Protein AF-A0A5E3XJV9-F1 (afdb_monomer)

Secondary structure (DSSP, 8-state):
-HHHHHHHHHHHHHHHHHHHHHHHHHHHHHHTPPBPSSSTT-BHHHHHHHHHHHHHHHHHHHHHHHHHHHHHHHH-S---HHHHHHHHHHHHHHHHHHHHHHHHHHHHHHHH-HHHHHHHHHHHHHHHHHHHHHHHHHHHHHHHHHHHHHHHHHHHHHHHHHHHHHHHHHHHHHHHTT----------------------

pLDDT: mean 71.81, std 15.72, range [33.06, 90.88]

Nearest PDB structures (foldseek):
  1i4d-assembly1_B  TM=3.072E-01  e=2.578E+00  Homo sapiens
  4clv-assembly1_B  TM=3.126E-01  e=4.935E+00  Cupriavidus metallidurans
  8e0o-assembly1_B  TM=3.477E-01  e=9.448E+00  synthetic construct

Sequence (200 aa):
MDNARISYRVLISTLLLSVAWDGISTYHNIHNSPPSPTIVRASEWDLCGQLEIWALGWRMLLHASAALLVRAIVLEDHLPLWTLRRIVLIPVGWFSYGSVLVWQEGSRCQACAPKTWGRAMGNYVVVSAGLLLYTVIVCALYMARCFQRSETSTRSTDRKAGTAITTIAEKSANTAEGFEDTHLHVRTGHEREVFDEDIA

Radius of gyration: 33.41 Å; Cα contacts (8 Å, |Δi|>4): 109; chains: 1; bounding box: 89×37×83 Å

Mean predicted aligned error: 14.52 Å

Solvent-accessible surface area (backbone atoms only — not comparable to full-atom values): 11378 Å² total; per-residue (Å²): 119,66,69,62,54,51,52,49,50,53,50,51,51,53,48,51,51,50,48,52,49,52,52,52,52,50,54,49,51,61,77,66,38,55,69,23,90,72,45,88,96,36,35,19,41,80,73,38,40,69,55,41,50,57,46,53,50,52,56,53,51,50,44,52,31,49,50,52,49,50,46,37,68,74,75,35,99,68,74,57,70,69,59,58,48,50,50,51,47,52,58,51,48,56,50,54,53,48,54,50,51,47,67,75,45,35,70,60,22,48,70,38,16,46,68,55,38,51,52,26,49,55,33,46,53,53,49,54,54,51,50,53,54,48,53,52,52,52,51,50,55,50,51,53,54,51,50,55,49,49,55,52,48,49,54,51,49,53,49,50,51,52,53,51,52,50,51,52,49,52,53,51,52,61,51,61,76,68,61,78,86,79,80,91,78,88,77,90,77,87,82,89,79,90,80,89,80,93,80,132

Foldseek 3Di:
DVVLVVVLVVLVVVLVVVVVVLVVVLVCCVVVFDCWPPDPPHGLCNQCVVLLCLLSCLSNLLSVLVSLLSCCVRVPPDDDVVNLVCSLVVLVVSLVVSVVSCVPRVVVSCNTRVVSSVSSVVSNVVSVVVSVVSVVVSVVVVVVSVVVVVVVVVVVVVVVVVVVVVVVVVVVVVVVVVDDDDDDDDDDDDDDDDDDDDDD

Structure (mmCIF, N/CA/C/O backbone):
data_AF-A0A5E3XJV9-F1
#
_entry.id   AF-A0A5E3XJV9-F1
#
loop_
_atom_site.group_PDB
_atom_site.id
_atom_site.type_symbol
_atom_site.label_atom_id
_atom_site.label_alt_id
_atom_site.label_comp_id
_atom_site.label_asym_id
_atom_site.label_entity_id
_atom_site.label_seq_id
_atom_site.pdbx_PDB_ins_code
_atom_site.Cartn_x
_atom_site.Cartn_y
_atom_site.Cartn_z
_atom_site.occupancy
_atom_site.B_iso_or_equiv
_atom_site.auth_seq_id
_atom_site.auth_comp_id
_atom_site.auth_asym_id
_atom_site.auth_atom_id
_atom_site.pdbx_PDB_model_num
ATOM 1 N N . MET A 1 1 ? -5.675 8.923 31.022 1.00 55.28 1 MET A N 1
ATOM 2 C CA . MET A 1 1 ? -5.844 9.414 29.632 1.00 55.28 1 MET A CA 1
ATOM 3 C C . MET A 1 1 ? -4.513 9.751 28.949 1.00 55.28 1 MET A C 1
ATOM 5 O O . MET A 1 1 ? -4.475 9.747 27.723 1.00 55.28 1 MET A O 1
ATOM 9 N N . ASP A 1 2 ? -3.420 9.974 29.686 1.00 69.88 2 ASP A N 1
ATOM 10 C CA . ASP A 1 2 ? -2.148 10.434 29.098 1.00 69.88 2 ASP A CA 1
ATOM 11 C C . ASP A 1 2 ? -1.395 9.361 28.302 1.00 69.88 2 ASP A C 1
ATOM 13 O O . ASP A 1 2 ? -0.919 9.639 27.202 1.00 69.88 2 ASP A O 1
ATOM 17 N N . ASN A 1 3 ? -1.403 8.108 28.767 1.00 74.50 3 ASN A N 1
ATOM 18 C CA . ASN A 1 3 ? -0.730 7.004 28.070 1.00 74.50 3 ASN A CA 1
ATOM 19 C C . ASN A 1 3 ? -1.295 6.768 26.658 1.00 74.50 3 ASN A C 1
ATOM 21 O O . ASN A 1 3 ? -0.534 6.587 25.716 1.00 74.50 3 ASN A O 1
ATOM 25 N N . ALA A 1 4 ? -2.618 6.860 26.478 1.00 67.81 4 ALA A N 1
ATOM 26 C CA . ALA A 1 4 ? -3.257 6.673 25.172 1.00 67.81 4 ALA A CA 1
ATOM 27 C C . ALA A 1 4 ? -2.892 7.784 24.170 1.00 67.81 4 ALA A C 1
ATOM 29 O O . ALA A 1 4 ? -2.671 7.514 22.989 1.00 67.81 4 ALA A O 1
ATOM 30 N N . ARG A 1 5 ? -2.771 9.034 24.638 1.00 70.00 5 ARG A N 1
ATOM 31 C CA . ARG A 1 5 ? -2.327 10.159 23.799 1.00 70.00 5 ARG A CA 1
ATOM 32 C C . ARG A 1 5 ? -0.857 10.031 23.408 1.00 70.00 5 ARG A C 1
ATOM 34 O O . ARG A 1 5 ? -0.514 10.343 22.270 1.00 70.00 5 ARG A O 1
ATOM 41 N N . ILE A 1 6 ? -0.004 9.568 24.324 1.00 76.88 6 ILE A N 1
ATOM 42 C CA . ILE A 1 6 ? 1.417 9.318 24.049 1.00 76.88 6 ILE A CA 1
ATOM 43 C C . ILE A 1 6 ? 1.560 8.190 23.022 1.00 76.88 6 ILE A C 1
ATOM 45 O O . ILE A 1 6 ? 2.214 8.394 22.002 1.00 76.88 6 ILE A O 1
ATOM 49 N N . SER A 1 7 ? 0.877 7.056 23.215 1.00 73.25 7 SER A N 1
ATOM 50 C CA . SER A 1 7 ? 0.874 5.946 22.251 1.00 73.25 7 SER A CA 1
ATOM 51 C C . SER A 1 7 ? 0.378 6.374 20.868 1.00 73.25 7 SER A C 1
ATOM 53 O O . SER A 1 7 ? 0.968 5.988 19.864 1.00 73.25 7 SER A O 1
ATOM 55 N N . TYR A 1 8 ? -0.654 7.221 20.797 1.00 73.56 8 TYR A N 1
ATOM 56 C CA . TYR A 1 8 ? -1.156 7.763 19.532 1.00 73.56 8 TYR A CA 1
ATOM 57 C C . TYR A 1 8 ? -0.140 8.668 18.822 1.00 73.56 8 TYR A C 1
ATOM 59 O O . TYR A 1 8 ? 0.046 8.558 17.611 1.00 73.56 8 TYR A O 1
ATOM 67 N N . ARG A 1 9 ? 0.546 9.547 19.564 1.00 74.94 9 ARG A N 1
ATOM 68 C CA . ARG A 1 9 ? 1.592 10.417 19.005 1.00 74.94 9 ARG A CA 1
ATOM 69 C C . ARG A 1 9 ? 2.778 9.611 18.493 1.00 74.94 9 ARG A C 1
ATOM 71 O O . ARG A 1 9 ? 3.209 9.853 17.374 1.00 74.94 9 ARG A O 1
ATOM 78 N N . VAL A 1 10 ? 3.251 8.636 19.273 1.00 78.25 10 VAL A N 1
ATOM 79 C CA . VAL A 1 10 ? 4.330 7.728 18.857 1.00 78.25 10 VAL A CA 1
ATOM 80 C C . VAL A 1 10 ? 3.928 6.989 17.586 1.00 78.25 10 VAL A C 1
ATOM 82 O O . VAL A 1 10 ? 4.682 7.011 16.620 1.00 78.25 10 VAL A O 1
ATOM 85 N N . LEU A 1 11 ? 2.714 6.431 17.542 1.00 77.12 11 LEU A N 1
ATOM 86 C CA . LEU A 1 11 ? 2.205 5.751 16.357 1.00 77.12 11 LEU A CA 1
ATOM 87 C C . LEU A 1 11 ? 2.211 6.675 15.132 1.00 77.12 11 LEU A C 1
ATOM 89 O O . LEU A 1 11 ? 2.786 6.313 14.113 1.00 77.12 11 LEU A O 1
ATOM 93 N N . ILE A 1 12 ? 1.630 7.876 15.218 1.00 77.06 12 ILE A N 1
ATOM 94 C CA . ILE A 1 12 ? 1.617 8.824 14.091 1.00 77.06 12 ILE A CA 1
ATOM 95 C C . ILE A 1 12 ? 3.028 9.216 13.662 1.00 77.06 12 ILE A C 1
ATOM 97 O O . ILE A 1 12 ? 3.299 9.260 12.466 1.00 77.06 12 ILE A O 1
ATOM 101 N N . SER A 1 13 ? 3.935 9.477 14.601 1.00 76.88 13 SER A N 1
ATOM 102 C CA . SER A 1 13 ? 5.323 9.803 14.276 1.00 76.88 13 SER A CA 1
ATOM 103 C C . SER A 1 13 ? 6.021 8.654 13.548 1.00 76.88 13 SER A C 1
ATOM 105 O O . SER A 1 13 ? 6.714 8.901 12.564 1.00 76.88 13 SER A O 1
ATOM 107 N N . THR A 1 14 ? 5.796 7.402 13.959 1.00 78.12 14 THR A N 1
ATOM 108 C CA . THR A 1 14 ? 6.316 6.223 13.251 1.00 78.12 14 THR A CA 1
ATOM 109 C C . THR A 1 14 ? 5.721 6.097 11.848 1.00 78.12 14 THR A C 1
ATOM 111 O O . THR A 1 14 ? 6.454 5.811 10.904 1.00 78.12 14 THR A O 1
ATOM 114 N N . LEU A 1 15 ? 4.420 6.364 11.690 1.00 77.62 15 LEU A N 1
ATOM 115 C CA . LEU A 1 15 ? 3.744 6.349 10.388 1.00 77.62 15 LEU A CA 1
ATOM 116 C C . LEU A 1 15 ? 4.252 7.463 9.455 1.00 77.62 15 LEU A C 1
ATOM 118 O O . LEU A 1 15 ? 4.400 7.249 8.259 1.00 77.62 15 LEU A O 1
ATOM 122 N N . LEU A 1 16 ? 4.542 8.657 9.976 1.00 77.62 16 LEU A N 1
ATOM 123 C CA . LEU A 1 16 ? 5.113 9.752 9.183 1.00 77.62 16 LEU A CA 1
ATOM 124 C C . LEU A 1 16 ? 6.551 9.451 8.750 1.00 77.62 16 LEU A C 1
ATOM 126 O O . LEU A 1 16 ? 6.934 9.760 7.622 1.00 77.62 16 LEU A O 1
ATOM 130 N N . LEU A 1 17 ? 7.338 8.822 9.627 1.00 81.00 17 LEU A N 1
ATOM 131 C CA . LEU A 1 17 ? 8.708 8.429 9.317 1.00 81.00 17 LEU A CA 1
ATOM 132 C C . LEU A 1 17 ? 8.751 7.345 8.227 1.00 81.00 17 LEU A C 1
ATOM 134 O O . LEU A 1 17 ? 9.600 7.416 7.340 1.00 81.00 17 LEU A O 1
ATOM 138 N N . SER A 1 18 ? 7.824 6.380 8.250 1.00 77.44 18 SER A N 1
ATOM 139 C CA . SER A 1 18 ? 7.745 5.352 7.204 1.00 77.44 18 SER A CA 1
ATOM 140 C C . SER A 1 18 ? 7.346 5.938 5.847 1.00 77.44 18 SER A C 1
ATOM 142 O O . SER A 1 18 ? 7.966 5.609 4.840 1.00 77.44 18 SER A O 1
ATOM 144 N N . VAL A 1 19 ? 6.400 6.884 5.822 1.00 75.81 19 VAL A N 1
ATOM 145 C CA . VAL A 1 19 ? 6.019 7.632 4.608 1.00 75.81 19 VAL A CA 1
ATOM 146 C C . VAL A 1 19 ? 7.211 8.405 4.030 1.00 75.81 19 VAL A C 1
ATOM 148 O O . VAL A 1 19 ? 7.442 8.370 2.821 1.00 75.81 19 VAL A O 1
ATOM 151 N N . ALA A 1 20 ? 7.996 9.078 4.877 1.00 79.12 20 ALA A N 1
ATOM 152 C CA . ALA A 1 20 ? 9.199 9.787 4.439 1.00 79.12 20 ALA A CA 1
ATOM 153 C C . ALA A 1 20 ? 10.253 8.824 3.862 1.00 79.12 20 ALA A C 1
ATOM 155 O O . ALA A 1 20 ? 10.863 9.115 2.832 1.00 79.12 20 ALA A O 1
ATOM 156 N N . TRP A 1 21 ? 10.427 7.657 4.488 1.00 82.75 21 TRP A N 1
ATOM 157 C CA . TRP A 1 21 ? 11.335 6.617 4.010 1.00 82.75 21 TRP A CA 1
ATOM 158 C C . TRP A 1 21 ? 10.919 6.052 2.646 1.00 82.75 21 TRP A C 1
ATOM 160 O O . TRP A 1 21 ? 11.759 5.902 1.760 1.00 82.75 21 TRP A O 1
ATOM 170 N N . ASP A 1 22 ? 9.624 5.804 2.437 1.00 78.81 22 ASP A N 1
ATOM 171 C CA . ASP A 1 22 ? 9.097 5.350 1.145 1.00 78.81 22 ASP A CA 1
ATOM 172 C C . ASP A 1 22 ? 9.325 6.399 0.040 1.00 78.81 22 ASP A C 1
ATOM 174 O O . ASP A 1 22 ? 9.693 6.051 -1.086 1.00 78.81 22 ASP A O 1
ATOM 178 N N . GLY A 1 23 ? 9.190 7.691 0.361 1.00 77.00 23 GLY A N 1
ATOM 179 C CA . GLY A 1 23 ? 9.514 8.789 -0.557 1.00 77.00 23 GLY A CA 1
ATOM 180 C C . GLY A 1 23 ? 10.989 8.801 -0.974 1.00 77.00 23 GLY A C 1
ATOM 181 O O . GLY A 1 23 ? 11.296 8.892 -2.164 1.00 77.00 23 GLY A O 1
ATOM 182 N N . ILE A 1 24 ? 11.902 8.628 -0.014 1.00 84.44 24 ILE A N 1
ATOM 183 C CA . ILE A 1 24 ? 13.351 8.538 -0.269 1.00 84.44 24 ILE A CA 1
ATOM 184 C C . ILE A 1 24 ? 13.684 7.298 -1.111 1.00 84.44 24 ILE A C 1
ATOM 186 O O . ILE A 1 24 ? 14.440 7.391 -2.079 1.00 84.44 24 ILE A O 1
ATOM 190 N N . SER A 1 25 ? 13.087 6.144 -0.795 1.00 80.56 25 SER A N 1
ATOM 191 C CA . SER A 1 25 ? 13.259 4.915 -1.578 1.00 80.56 25 SER A CA 1
ATOM 192 C C . SER A 1 25 ? 12.792 5.094 -3.023 1.00 80.56 25 SER A C 1
ATOM 194 O O . SER A 1 25 ? 13.472 4.649 -3.944 1.00 80.56 25 SER A O 1
ATOM 196 N N . THR A 1 26 ? 11.655 5.761 -3.231 1.00 80.31 26 THR A N 1
ATOM 197 C CA . THR A 1 26 ? 11.116 6.039 -4.570 1.00 80.31 26 THR A CA 1
ATOM 198 C C . THR A 1 26 ?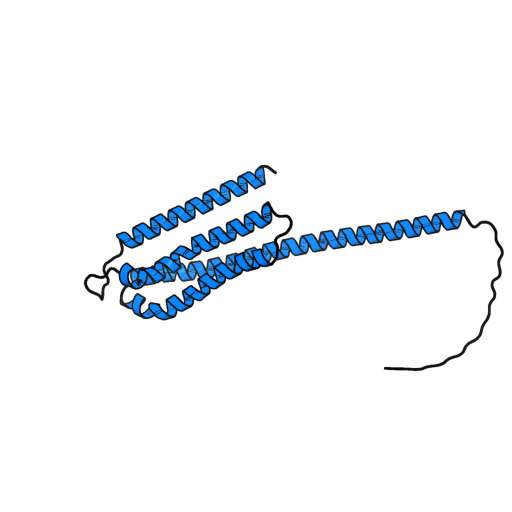 12.055 6.957 -5.348 1.00 80.31 26 THR A C 1
ATOM 200 O O . THR A 1 26 ? 12.408 6.659 -6.487 1.00 80.31 26 THR A O 1
ATOM 203 N N . TYR A 1 27 ? 12.528 8.036 -4.717 1.00 84.19 27 TYR A N 1
ATOM 204 C CA . TYR A 1 27 ? 13.490 8.957 -5.318 1.00 84.19 27 TYR A CA 1
ATOM 205 C C . TYR A 1 27 ? 14.768 8.238 -5.772 1.00 84.19 27 TYR A C 1
ATOM 207 O O . TYR A 1 27 ? 15.219 8.434 -6.903 1.00 84.19 27 TYR A O 1
ATOM 215 N N . HIS A 1 28 ? 15.325 7.370 -4.922 1.00 83.81 28 HIS A N 1
ATOM 216 C CA . HIS A 1 28 ? 16.499 6.576 -5.273 1.00 83.81 28 HIS A CA 1
ATOM 217 C C . HIS A 1 28 ? 16.226 5.575 -6.395 1.00 83.81 28 HIS A C 1
ATOM 219 O O . HIS A 1 28 ? 17.074 5.429 -7.271 1.00 83.81 28 HIS A O 1
ATOM 225 N N . ASN A 1 29 ? 15.066 4.914 -6.409 1.00 80.94 29 ASN A N 1
ATOM 226 C CA . ASN A 1 29 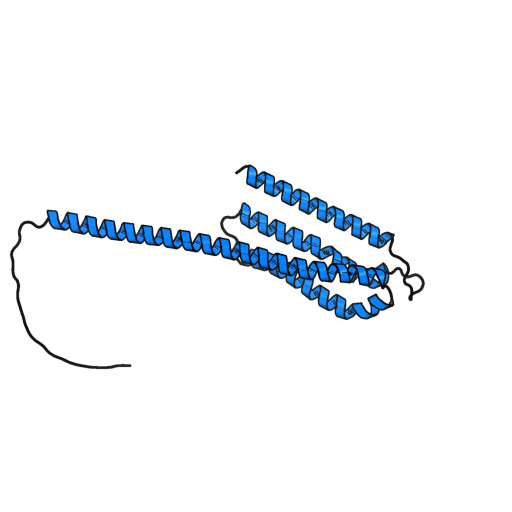? 14.720 3.967 -7.471 1.00 80.94 29 ASN A CA 1
ATOM 227 C C . ASN A 1 29 ? 14.571 4.649 -8.835 1.00 80.94 29 ASN A C 1
ATOM 229 O O . ASN A 1 29 ? 14.999 4.075 -9.831 1.00 80.94 29 ASN A O 1
ATOM 233 N N . ILE A 1 30 ? 14.041 5.876 -8.866 1.00 84.12 30 ILE A N 1
ATOM 234 C CA . ILE A 1 30 ? 13.975 6.702 -10.077 1.00 84.12 30 ILE A CA 1
ATOM 235 C C . ILE A 1 30 ? 15.389 7.032 -10.569 1.00 84.12 30 ILE A C 1
ATOM 237 O O . ILE A 1 30 ? 15.739 6.745 -11.710 1.00 84.12 30 ILE A O 1
ATOM 241 N N . HIS A 1 31 ? 16.221 7.613 -9.700 1.00 84.88 31 HIS A N 1
ATOM 242 C CA . HIS A 1 31 ? 17.531 8.141 -10.098 1.00 84.88 31 HIS A CA 1
ATOM 243 C C . HIS A 1 31 ? 18.557 7.051 -10.414 1.00 84.88 31 HIS A C 1
ATOM 245 O O . HIS A 1 31 ? 19.413 7.245 -11.270 1.00 84.88 31 HIS A O 1
ATOM 251 N N . ASN A 1 32 ? 18.466 5.904 -9.739 1.00 87.75 32 ASN A N 1
ATOM 252 C CA . ASN A 1 32 ? 19.379 4.778 -9.922 1.00 87.75 32 ASN A CA 1
ATOM 253 C C . ASN A 1 32 ? 18.772 3.673 -10.796 1.00 87.75 32 ASN A C 1
ATOM 255 O O . ASN A 1 32 ? 19.251 2.535 -10.769 1.00 87.75 32 ASN A O 1
ATOM 259 N N . SER A 1 33 ? 17.701 3.972 -11.541 1.00 84.88 33 SER A N 1
ATOM 260 C CA . SER A 1 33 ? 17.076 2.981 -12.407 1.00 84.88 33 SER A CA 1
ATOM 261 C C . SER A 1 33 ? 18.074 2.50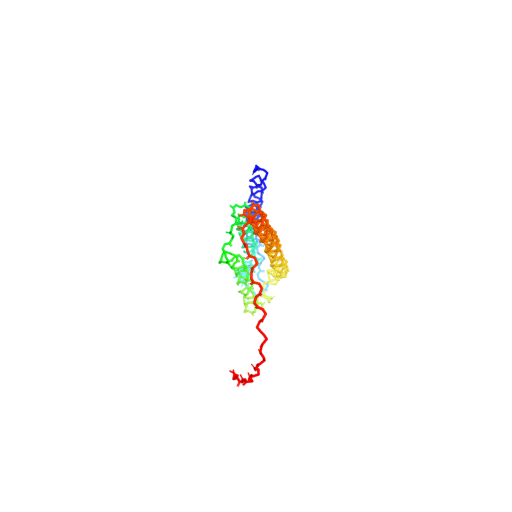5 -13.468 1.00 84.88 33 SER A C 1
ATOM 263 O O . SER A 1 33 ? 18.648 3.329 -14.186 1.00 84.88 33 SER A O 1
ATOM 265 N N . PRO A 1 34 ? 18.266 1.185 -13.630 1.00 87.44 34 PRO A N 1
ATOM 266 C CA . PRO A 1 34 ? 19.110 0.665 -14.692 1.00 87.44 34 PRO A CA 1
ATOM 267 C C . PRO A 1 34 ? 18.520 0.998 -16.076 1.00 87.44 34 PRO A C 1
ATOM 269 O O . PRO A 1 34 ? 17.308 1.215 -16.197 1.00 87.44 34 PRO A O 1
ATOM 272 N N . PRO A 1 35 ? 19.354 1.030 -17.129 1.00 88.75 35 PRO A N 1
ATOM 273 C CA . PRO A 1 35 ? 18.875 1.125 -18.503 1.00 88.75 35 PRO A CA 1
ATOM 274 C C . PRO A 1 35 ? 18.080 -0.130 -18.890 1.00 88.75 35 PRO A C 1
ATOM 276 O O . PRO A 1 35 ? 18.393 -1.232 -18.436 1.00 88.75 35 PRO A O 1
ATOM 279 N N . SER A 1 36 ? 17.077 0.029 -19.755 1.00 90.19 36 SER A N 1
ATOM 280 C CA . SER A 1 36 ? 16.318 -1.096 -20.303 1.00 90.19 36 SER A CA 1
ATOM 281 C C . SER A 1 36 ? 17.229 -2.014 -21.134 1.00 90.19 36 SER A C 1
ATOM 283 O O . SER A 1 36 ? 17.982 -1.519 -21.976 1.00 90.19 36 SER A O 1
ATOM 285 N N . PRO A 1 37 ? 17.141 -3.349 -20.974 1.00 88.06 37 PRO A N 1
ATOM 286 C CA . PRO A 1 37 ? 17.885 -4.294 -21.807 1.00 88.06 37 PRO A CA 1
ATOM 287 C C . PRO A 1 37 ? 17.390 -4.351 -23.260 1.00 88.06 37 PRO A C 1
ATOM 289 O O . PRO A 1 37 ? 18.109 -4.847 -24.123 1.00 88.06 37 PRO A O 1
ATOM 292 N N . THR A 1 38 ? 16.172 -3.876 -23.542 1.00 88.25 38 THR A N 1
ATOM 293 C CA . THR A 1 38 ? 15.519 -4.049 -24.852 1.00 88.25 38 THR A CA 1
ATOM 294 C C . THR A 1 38 ? 15.258 -2.744 -25.597 1.00 88.25 38 THR A C 1
ATOM 296 O O . THR A 1 38 ? 15.146 -2.764 -26.819 1.00 88.25 38 THR A O 1
ATOM 299 N N . ILE A 1 39 ? 15.119 -1.612 -24.896 1.00 88.50 39 ILE A N 1
ATOM 300 C CA . ILE A 1 39 ? 14.771 -0.323 -25.510 1.00 88.50 39 ILE A CA 1
ATOM 301 C C . ILE A 1 39 ? 15.920 0.667 -25.313 1.00 88.50 39 ILE A C 1
ATOM 303 O O . ILE A 1 39 ? 16.250 1.065 -24.198 1.00 88.50 39 ILE A O 1
ATOM 307 N N . VAL A 1 40 ? 16.524 1.082 -26.427 1.00 87.69 40 VAL A N 1
ATOM 308 C CA . VAL A 1 40 ? 17.662 2.008 -26.449 1.00 87.69 40 VAL A CA 1
ATOM 309 C C . VAL A 1 40 ? 17.240 3.379 -25.905 1.00 87.69 40 VAL A C 1
ATOM 311 O O . VAL A 1 40 ? 16.229 3.926 -26.335 1.00 87.69 40 VAL A O 1
ATOM 314 N N . ARG A 1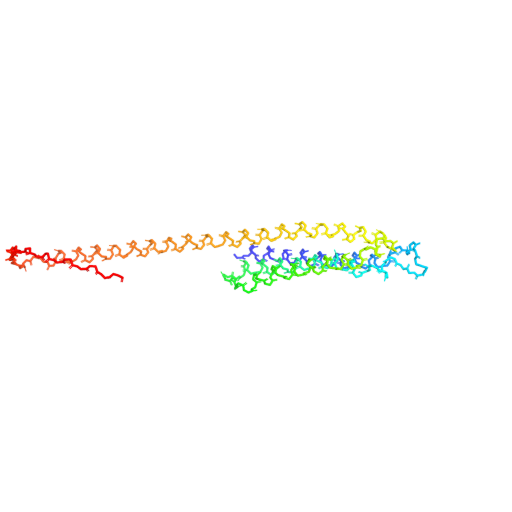 41 ? 18.047 3.953 -24.996 1.00 85.81 41 ARG A N 1
ATOM 315 C CA . ARG A 1 41 ? 17.834 5.263 -24.331 1.00 85.81 41 ARG A CA 1
ATOM 316 C C . ARG A 1 41 ? 16.619 5.356 -23.394 1.00 85.81 41 ARG A C 1
ATOM 318 O O . ARG A 1 41 ? 16.277 6.463 -22.995 1.00 85.81 41 ARG A O 1
ATOM 325 N N . ALA A 1 42 ? 16.008 4.238 -23.008 1.00 87.62 42 ALA A N 1
ATOM 326 C CA . ALA A 1 42 ? 15.012 4.206 -21.938 1.00 87.62 42 ALA A CA 1
ATOM 327 C C . ALA A 1 42 ? 15.602 3.563 -20.677 1.00 87.62 42 ALA A C 1
ATOM 329 O O . ALA A 1 42 ? 16.360 2.592 -20.769 1.00 87.62 42 ALA A O 1
ATOM 330 N N . SER A 1 43 ? 15.247 4.076 -19.502 1.00 90.88 43 SER A N 1
ATOM 331 C CA . SER A 1 43 ? 15.479 3.379 -18.236 1.00 90.88 43 SER A CA 1
ATOM 332 C C . SER A 1 43 ? 14.367 2.361 -17.964 1.00 90.88 43 SER A C 1
ATOM 334 O O . SER A 1 43 ? 13.273 2.446 -18.522 1.00 90.88 43 SER A O 1
ATOM 336 N N . GLU A 1 44 ? 14.627 1.378 -17.102 1.00 89.44 44 GLU A N 1
ATOM 337 C CA . GLU A 1 44 ? 13.587 0.457 -16.626 1.00 89.44 44 GLU A CA 1
ATOM 338 C C . GLU A 1 44 ? 12.414 1.204 -15.958 1.00 89.44 44 GLU A C 1
ATOM 340 O O . GLU A 1 44 ? 11.256 0.812 -16.117 1.00 89.44 44 GLU A O 1
ATOM 345 N N . TRP A 1 45 ? 12.694 2.318 -15.275 1.00 88.31 45 TRP A N 1
ATOM 346 C CA . TRP A 1 45 ? 11.687 3.187 -14.675 1.00 88.31 45 TRP A CA 1
ATOM 347 C C . TRP A 1 45 ? 10.789 3.872 -15.710 1.00 88.31 45 TRP A C 1
ATOM 349 O O . TRP A 1 45 ? 9.579 3.931 -15.513 1.00 88.31 45 TRP A O 1
ATOM 359 N N . ASP A 1 46 ? 11.330 4.334 -16.838 1.00 89.12 46 ASP A N 1
ATOM 360 C CA . ASP A 1 46 ? 10.516 4.978 -17.885 1.00 89.12 46 ASP A CA 1
ATOM 361 C C . ASP A 1 46 ? 9.463 4.027 -18.467 1.00 89.12 46 ASP A C 1
ATOM 363 O O . ASP A 1 46 ? 8.420 4.455 -18.959 1.00 89.12 46 ASP A O 1
ATOM 367 N N . LEU A 1 47 ? 9.739 2.724 -18.408 1.00 87.88 47 LEU A N 1
ATOM 368 C CA . LEU A 1 47 ? 8.893 1.687 -18.981 1.00 87.88 47 LEU A CA 1
ATOM 369 C C . LEU A 1 47 ? 7.891 1.116 -17.976 1.00 87.88 47 LEU A C 1
AT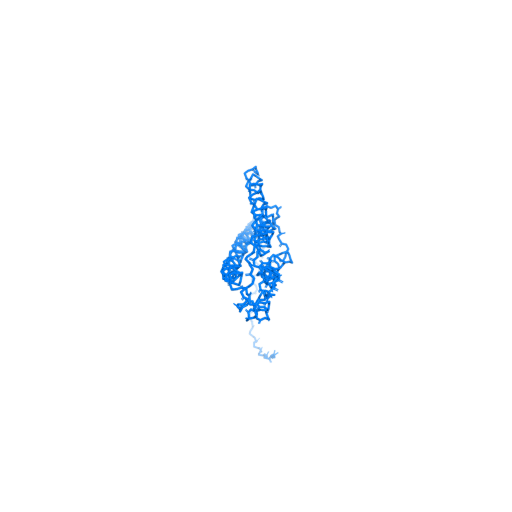OM 371 O O . LEU A 1 47 ? 6.808 0.715 -18.390 1.00 87.88 47 LEU A O 1
ATOM 375 N N . CYS A 1 48 ? 8.248 1.061 -16.687 1.00 87.81 48 CYS A N 1
ATOM 376 C CA . CYS A 1 48 ? 7.480 0.346 -15.657 1.00 87.81 48 CYS A CA 1
ATOM 377 C C . CYS A 1 48 ? 7.333 1.103 -14.331 1.00 87.81 48 CYS A C 1
ATOM 379 O O . CYS A 1 48 ? 6.929 0.526 -13.319 1.00 87.81 48 CYS A O 1
ATOM 381 N N . GLY A 1 49 ? 7.635 2.401 -14.320 1.00 83.56 49 GLY A N 1
ATOM 382 C CA . GLY A 1 49 ? 7.576 3.244 -13.129 1.00 83.56 49 GLY A CA 1
ATOM 383 C C . GLY A 1 49 ? 6.172 3.361 -12.541 1.00 83.56 49 GLY A C 1
ATOM 384 O O . GLY A 1 49 ? 6.035 3.456 -11.327 1.00 83.56 49 GLY A O 1
ATOM 385 N N . GLN A 1 50 ? 5.112 3.273 -13.354 1.00 84.31 50 GLN A N 1
ATOM 386 C CA . GLN A 1 50 ? 3.734 3.266 -12.839 1.00 84.31 50 GLN A CA 1
ATOM 387 C C . GLN A 1 50 ? 3.466 2.060 -11.931 1.00 84.31 50 GLN A C 1
ATOM 389 O O . GLN A 1 50 ? 2.898 2.212 -10.847 1.00 84.31 50 GLN A O 1
ATOM 394 N N . LEU A 1 51 ? 3.928 0.878 -12.343 1.00 83.69 51 LEU A N 1
ATOM 395 C CA . LEU A 1 51 ? 3.804 -0.351 -11.569 1.00 83.69 51 LEU A CA 1
ATOM 396 C C . LEU A 1 51 ? 4.599 -0.267 -10.259 1.00 83.69 51 LEU A C 1
ATOM 398 O O . LEU A 1 51 ? 4.126 -0.701 -9.209 1.00 83.69 51 LEU A O 1
ATOM 402 N N . GLU A 1 52 ? 5.792 0.331 -10.306 1.00 78.25 52 GLU A N 1
ATOM 403 C CA . GLU A 1 52 ? 6.631 0.530 -9.125 1.00 78.25 52 GLU A CA 1
ATOM 404 C C . GLU A 1 52 ? 6.028 1.571 -8.160 1.00 78.25 52 GLU A C 1
ATOM 406 O O . GLU A 1 52 ? 5.984 1.325 -6.955 1.00 78.25 52 GLU A O 1
ATOM 411 N N . ILE A 1 53 ? 5.461 2.675 -8.665 1.00 82.81 53 ILE A N 1
ATOM 412 C CA . ILE A 1 53 ? 4.714 3.664 -7.863 1.00 82.81 53 ILE A CA 1
ATOM 413 C C . ILE A 1 53 ? 3.512 3.007 -7.186 1.00 82.81 53 ILE A C 1
ATOM 415 O O . ILE A 1 53 ? 3.301 3.195 -5.987 1.00 82.81 53 ILE A O 1
ATOM 419 N N . TRP A 1 54 ? 2.732 2.212 -7.921 1.00 85.81 54 TRP A N 1
ATOM 420 C CA . TRP A 1 54 ? 1.614 1.470 -7.345 1.00 85.81 54 TRP A CA 1
ATOM 421 C C . TRP A 1 54 ? 2.085 0.522 -6.224 1.00 85.81 54 TRP A C 1
ATOM 423 O O . TRP A 1 54 ? 1.512 0.501 -5.125 1.00 85.81 54 TRP A O 1
ATOM 433 N N . ALA A 1 55 ? 3.178 -0.204 -6.478 1.00 78.19 55 ALA A N 1
ATOM 434 C CA . ALA A 1 55 ? 3.778 -1.167 -5.560 1.00 78.19 55 ALA A CA 1
ATOM 435 C C . ALA A 1 55 ? 4.490 -0.530 -4.353 1.00 78.19 55 ALA A C 1
ATOM 437 O O . ALA A 1 55 ? 4.849 -1.248 -3.421 1.00 78.19 55 ALA A O 1
ATOM 438 N N . LEU A 1 56 ? 4.682 0.791 -4.328 1.00 76.62 56 LEU A N 1
ATOM 439 C CA . LEU A 1 56 ? 5.204 1.540 -3.177 1.00 76.62 56 LEU A CA 1
ATOM 440 C C . LEU A 1 56 ? 4.091 2.315 -2.450 1.00 76.62 56 LEU A C 1
ATOM 442 O O . LEU A 1 56 ? 4.061 2.360 -1.221 1.00 76.62 56 LEU A O 1
ATOM 446 N N . GLY A 1 57 ? 3.115 2.851 -3.190 1.00 75.38 57 GLY A N 1
ATOM 447 C CA . GLY A 1 57 ? 2.030 3.684 -2.660 1.00 75.38 57 GLY A CA 1
ATOM 448 C C . GLY A 1 57 ? 1.062 2.968 -1.710 1.00 75.38 57 GLY A C 1
ATOM 449 O O . GLY A 1 57 ? 0.407 3.617 -0.891 1.00 75.38 57 GLY A O 1
ATOM 450 N N . TRP A 1 58 ? 1.001 1.632 -1.742 1.00 75.88 58 TRP A N 1
ATOM 451 C CA . TRP A 1 58 ? 0.148 0.853 -0.832 1.00 75.88 58 TRP A CA 1
ATOM 452 C C . TRP A 1 58 ? 0.513 1.044 0.646 1.00 75.88 58 TRP A C 1
ATOM 454 O O . TRP A 1 58 ? -0.375 0.995 1.497 1.00 75.88 58 TRP A O 1
ATOM 464 N N . ARG A 1 59 ? 1.794 1.280 0.970 1.00 73.00 59 ARG A N 1
ATOM 465 C CA . ARG A 1 59 ? 2.248 1.472 2.356 1.00 73.00 59 ARG A CA 1
ATOM 466 C C . ARG A 1 59 ? 1.660 2.735 2.950 1.00 73.00 59 ARG A C 1
ATOM 468 O O . ARG A 1 59 ? 1.089 2.684 4.035 1.00 73.00 59 ARG A O 1
ATOM 475 N N . MET A 1 60 ? 1.706 3.842 2.209 1.00 74.44 60 MET A N 1
ATOM 476 C CA . MET A 1 60 ? 1.070 5.096 2.621 1.00 74.44 60 MET A CA 1
ATOM 477 C C . MET A 1 60 ? -0.426 4.899 2.868 1.00 74.44 60 MET A C 1
ATOM 479 O O . MET A 1 60 ? -0.982 5.413 3.838 1.00 74.44 60 MET A O 1
ATOM 483 N N . LEU A 1 61 ? -1.068 4.103 2.016 1.00 79.19 61 LEU A N 1
ATOM 484 C CA . LEU A 1 61 ? -2.499 3.853 2.067 1.00 79.19 61 LEU A CA 1
ATOM 485 C C . LEU A 1 61 ? -2.895 2.963 3.258 1.00 79.19 61 LEU A C 1
ATOM 487 O O . LEU A 1 61 ? -3.865 3.269 3.957 1.00 79.19 61 LEU A O 1
ATOM 491 N N . LEU A 1 62 ? -2.108 1.928 3.568 1.00 75.94 62 LEU A N 1
ATOM 492 C CA . LEU A 1 62 ? -2.265 1.136 4.793 1.00 75.94 62 LEU A CA 1
ATOM 493 C C . LEU A 1 62 ? -1.959 1.948 6.050 1.00 75.94 62 LEU A C 1
ATOM 495 O O . LEU A 1 62 ? -2.698 1.851 7.026 1.00 75.94 62 LEU A O 1
ATOM 499 N N . HIS A 1 63 ? -0.914 2.773 6.036 1.00 75.81 63 HIS A N 1
ATOM 500 C CA . HIS A 1 63 ? -0.556 3.631 7.161 1.00 75.81 63 HIS A CA 1
ATOM 501 C C . HIS A 1 63 ? -1.645 4.665 7.457 1.00 75.81 63 HIS A C 1
ATOM 503 O O . HIS A 1 63 ? -2.046 4.811 8.612 1.00 75.81 63 HIS A O 1
ATOM 509 N N . ALA A 1 64 ? -2.194 5.318 6.430 1.00 75.56 64 ALA A N 1
ATOM 510 C CA . ALA A 1 64 ? -3.326 6.229 6.574 1.00 75.56 64 ALA A CA 1
ATOM 511 C C . ALA A 1 64 ? -4.569 5.506 7.120 1.00 75.56 64 ALA A C 1
ATOM 513 O O . ALA A 1 64 ? -5.220 5.994 8.045 1.00 75.56 64 ALA A O 1
ATOM 514 N N . SER A 1 65 ? -4.863 4.309 6.606 1.00 79.00 65 SER A N 1
ATOM 515 C CA . SER A 1 65 ? -6.003 3.495 7.048 1.00 79.00 65 SER A CA 1
ATOM 516 C C . SER A 1 65 ? -5.839 3.019 8.497 1.00 79.00 65 SER A C 1
ATOM 518 O O . SER A 1 65 ? -6.783 3.077 9.283 1.00 79.00 65 SER A O 1
ATOM 520 N N . ALA A 1 6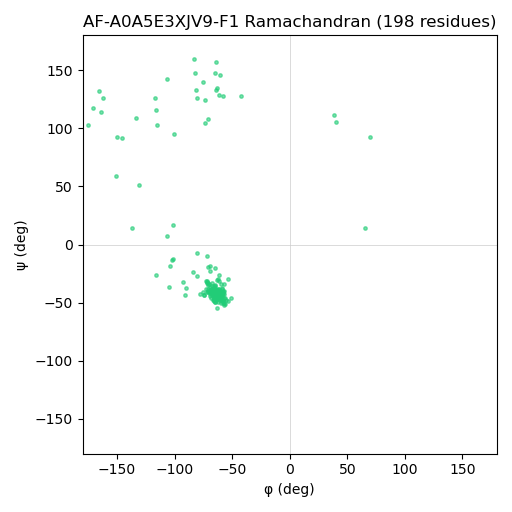6 ? -4.629 2.617 8.895 1.00 75.25 66 ALA A N 1
ATOM 521 C CA . ALA A 1 66 ? -4.294 2.258 10.269 1.00 75.25 66 ALA A CA 1
ATOM 522 C C . ALA A 1 66 ? -4.369 3.465 11.218 1.00 75.25 66 ALA A C 1
ATOM 524 O O . ALA A 1 66 ? -4.912 3.338 12.313 1.00 75.25 66 ALA A O 1
ATOM 525 N N . ALA A 1 67 ? -3.897 4.645 10.802 1.00 73.19 67 ALA A N 1
ATOM 526 C CA . ALA A 1 67 ? -4.003 5.867 11.600 1.00 73.19 67 ALA A CA 1
ATOM 527 C C . ALA A 1 67 ? -5.466 6.250 11.848 1.00 73.19 67 ALA A C 1
ATOM 529 O O . ALA A 1 67 ? -5.837 6.573 12.976 1.00 73.19 67 ALA A O 1
ATOM 530 N N . LEU A 1 68 ? -6.303 6.174 10.807 1.00 75.56 68 LEU A N 1
ATOM 531 C CA . LEU A 1 68 ? -7.740 6.419 10.907 1.00 75.56 68 LEU A CA 1
ATOM 532 C C . LEU A 1 68 ? -8.417 5.403 11.828 1.00 75.56 68 LEU A C 1
ATOM 534 O O . LEU A 1 68 ? -9.216 5.796 12.675 1.00 75.56 68 LEU A O 1
ATOM 538 N N . LEU A 1 69 ? -8.063 4.121 11.713 1.00 75.12 69 LEU A N 1
ATOM 539 C CA . LEU A 1 69 ? -8.592 3.072 12.578 1.00 75.12 69 LEU A CA 1
ATOM 540 C C . LEU A 1 69 ? -8.216 3.307 14.042 1.00 75.12 69 LEU A C 1
ATOM 542 O O . LEU A 1 69 ? -9.085 3.274 14.907 1.00 75.12 69 LEU A O 1
ATOM 546 N N . VAL A 1 70 ? -6.941 3.575 14.329 1.00 71.56 70 VAL A N 1
ATOM 547 C CA . VAL A 1 70 ? -6.483 3.814 15.702 1.00 71.56 70 VAL A CA 1
ATOM 548 C C . VAL A 1 70 ? -7.099 5.084 16.264 1.00 71.56 70 VAL A C 1
ATOM 550 O O . VAL A 1 70 ? -7.583 5.065 17.393 1.00 71.56 70 VAL A O 1
ATOM 553 N N . ARG A 1 71 ? -7.147 6.171 15.485 1.00 72.25 71 ARG A N 1
ATOM 554 C CA . ARG A 1 71 ? -7.834 7.403 15.884 1.00 72.25 71 ARG A CA 1
ATOM 555 C C . ARG A 1 71 ? -9.271 7.105 16.289 1.00 72.25 71 ARG A C 1
ATOM 557 O O . ARG A 1 71 ? -9.700 7.532 17.353 1.00 72.25 71 ARG A O 1
ATOM 564 N N . ALA A 1 72 ? -9.985 6.352 15.468 1.00 71.50 72 ALA A N 1
ATOM 565 C CA . ALA A 1 72 ? -11.383 6.072 15.706 1.00 71.50 72 ALA A CA 1
ATOM 566 C C . ALA A 1 72 ? -11.587 5.079 16.876 1.00 71.50 72 ALA A C 1
ATOM 568 O O . ALA A 1 72 ? -12.528 5.218 17.640 1.00 71.50 72 ALA A O 1
ATOM 569 N N . ILE A 1 73 ? -10.669 4.137 17.115 1.00 70.62 73 ILE A N 1
ATOM 570 C CA . ILE A 1 73 ? -10.711 3.238 18.285 1.00 70.62 73 ILE A CA 1
ATOM 571 C C . ILE A 1 73 ? -10.386 3.972 19.598 1.00 70.62 73 ILE A C 1
ATOM 573 O O . ILE A 1 73 ? -10.969 3.640 20.633 1.00 70.62 73 ILE A O 1
ATOM 577 N N . VAL A 1 74 ? -9.429 4.907 19.573 1.00 67.81 74 VAL A N 1
ATOM 578 C CA . VAL A 1 74 ? -8.873 5.572 20.767 1.00 67.81 74 VAL A CA 1
ATOM 579 C C . VAL A 1 74 ? -9.636 6.841 21.141 1.00 67.81 74 VAL A C 1
ATOM 581 O O . VAL A 1 74 ? -9.764 7.134 22.327 1.00 67.81 74 VAL A O 1
ATOM 584 N N . LEU A 1 75 ? -10.092 7.619 20.156 1.00 66.88 75 LEU A N 1
ATOM 585 C CA . LEU A 1 75 ? -10.705 8.931 20.382 1.00 66.88 75 LEU A CA 1
ATOM 586 C C . LEU A 1 75 ? -12.229 8.929 20.244 1.00 66.88 75 LEU A C 1
ATOM 588 O O . LEU A 1 75 ? -12.854 9.871 20.722 1.00 66.88 75 LEU A O 1
ATOM 592 N N . GLU A 1 76 ? -12.824 7.928 19.590 1.00 66.50 76 GLU A N 1
ATOM 593 C CA . GLU A 1 76 ? -14.266 7.892 19.338 1.00 66.50 76 GLU A CA 1
ATOM 594 C C . GLU A 1 76 ? -14.915 6.695 20.046 1.00 66.50 76 GLU A C 1
ATOM 596 O O . GLU A 1 76 ? -14.542 5.537 19.847 1.00 66.50 76 GLU A O 1
ATOM 601 N N . ASP A 1 77 ? -15.944 6.964 20.854 1.00 64.75 77 ASP A N 1
ATOM 602 C CA . ASP A 1 77 ? -16.755 5.907 21.472 1.00 64.75 77 ASP A CA 1
ATOM 603 C C . ASP A 1 77 ? -17.606 5.165 20.434 1.00 64.75 77 ASP A C 1
ATOM 605 O O . ASP A 1 77 ? -17.971 4.008 20.638 1.00 64.75 77 ASP A O 1
ATOM 609 N N . HIS A 1 78 ? -17.887 5.787 19.284 1.00 61.47 78 HIS A N 1
ATOM 610 C CA . HIS A 1 78 ? -18.671 5.210 18.197 1.00 61.47 78 HIS A CA 1
ATOM 611 C C . HIS A 1 78 ? -17.993 5.439 16.843 1.00 61.47 78 HIS A C 1
ATOM 613 O O . HIS A 1 78 ? -18.046 6.541 16.310 1.00 61.47 78 HIS A O 1
ATOM 619 N N . LEU A 1 79 ? -17.449 4.375 16.236 1.00 65.31 79 LEU A N 1
ATOM 620 C CA . LEU A 1 79 ? -17.157 4.392 14.802 1.00 65.31 79 LEU A CA 1
ATOM 621 C C . LEU A 1 79 ? -18.465 4.278 14.027 1.00 65.31 79 LEU A C 1
ATOM 623 O O . LEU A 1 79 ? -19.166 3.267 14.170 1.00 65.31 79 LEU A O 1
ATOM 627 N N . PRO A 1 80 ? -18.768 5.216 13.130 1.00 69.38 80 PRO A N 1
ATOM 628 C CA . PRO A 1 80 ? -19.853 5.004 12.206 1.00 69.38 80 PRO A CA 1
ATOM 629 C C . PRO A 1 80 ? -19.406 4.016 11.109 1.00 69.38 80 PRO A C 1
ATOM 631 O O . PRO A 1 80 ? -18.274 4.055 10.619 1.00 69.38 80 PRO A O 1
ATOM 634 N N . LEU A 1 81 ? -20.306 3.108 10.712 1.00 71.00 81 LEU A N 1
ATOM 635 C CA . LEU A 1 81 ? -20.030 2.013 9.761 1.00 71.00 81 LEU A CA 1
ATOM 636 C C . LEU A 1 81 ? -19.423 2.492 8.431 1.00 71.00 81 LEU A C 1
ATOM 638 O O . LEU A 1 81 ? -18.640 1.776 7.807 1.00 71.00 81 LEU A O 1
ATOM 642 N N . TRP A 1 82 ? -19.740 3.716 8.005 1.00 76.12 82 TRP A N 1
ATOM 643 C CA . TRP A 1 82 ? -19.194 4.300 6.780 1.00 76.12 82 TRP A CA 1
ATOM 644 C C . TRP A 1 82 ? -17.685 4.578 6.866 1.00 76.12 82 TRP A C 1
ATOM 646 O O . TRP A 1 82 ? -16.988 4.411 5.865 1.00 76.12 82 TRP A O 1
ATOM 656 N N . THR A 1 83 ? -17.157 4.936 8.042 1.00 74.88 83 THR A N 1
ATOM 657 C CA . THR A 1 83 ? -15.714 5.132 8.255 1.00 74.88 83 THR A CA 1
ATOM 658 C C . THR A 1 83 ? -14.981 3.800 8.173 1.00 74.88 83 THR A C 1
ATOM 660 O O . THR A 1 83 ? -13.988 3.693 7.457 1.00 74.88 83 THR A O 1
ATOM 663 N N . LEU A 1 84 ? -15.523 2.756 8.811 1.00 72.12 84 LEU A N 1
ATOM 664 C CA . LEU A 1 84 ? -14.978 1.396 8.729 1.00 72.12 84 LEU A CA 1
ATOM 665 C C . LEU A 1 84 ? -14.958 0.897 7.275 1.00 72.12 84 LEU A C 1
ATOM 667 O O . LEU A 1 84 ? -13.953 0.371 6.801 1.00 72.12 84 LEU A O 1
ATOM 671 N N . ARG A 1 85 ? -16.043 1.149 6.531 1.00 77.56 85 ARG A N 1
ATOM 672 C CA . ARG A 1 85 ? -16.139 0.823 5.105 1.00 77.56 85 ARG A CA 1
ATOM 673 C C . ARG A 1 85 ? -15.048 1.520 4.289 1.00 77.56 85 ARG A C 1
ATOM 675 O O . ARG A 1 85 ? -14.454 0.877 3.435 1.00 77.56 85 ARG A O 1
ATOM 682 N N . ARG A 1 86 ? -14.742 2.796 4.543 1.00 77.75 86 ARG A N 1
ATOM 683 C CA . ARG A 1 86 ? -13.654 3.511 3.843 1.00 77.75 86 ARG A CA 1
ATOM 684 C C . ARG A 1 86 ? -12.274 2.948 4.188 1.00 77.75 86 ARG A C 1
ATOM 686 O O . ARG A 1 86 ? -11.469 2.754 3.285 1.00 77.75 86 ARG A O 1
ATOM 693 N N . ILE A 1 87 ? -12.040 2.636 5.462 1.00 78.12 87 ILE A N 1
ATOM 694 C CA . ILE A 1 87 ? -10.780 2.058 5.953 1.00 78.12 87 ILE A CA 1
ATOM 695 C C . ILE A 1 87 ? -10.476 0.711 5.277 1.00 78.12 87 ILE A C 1
ATOM 697 O O . ILE A 1 87 ? -9.317 0.411 5.022 1.00 78.12 87 ILE A O 1
ATOM 701 N N . VAL A 1 88 ? -11.500 -0.083 4.950 1.00 78.56 88 VAL A N 1
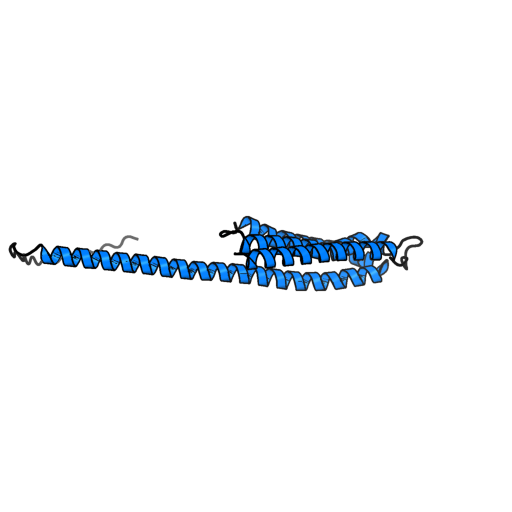ATOM 702 C CA . VAL A 1 88 ? -11.326 -1.387 4.286 1.00 78.56 88 VAL A CA 1
ATOM 703 C C . VAL A 1 88 ? -11.376 -1.278 2.759 1.00 78.56 88 VAL A C 1
ATOM 705 O O . VAL A 1 88 ? -10.551 -1.877 2.073 1.00 78.56 88 VAL A O 1
ATOM 708 N N . LEU A 1 89 ? -12.311 -0.506 2.196 1.00 82.38 89 LEU A N 1
ATOM 709 C CA . LEU A 1 89 ? -12.511 -0.456 0.744 1.00 82.38 89 LEU A CA 1
ATOM 710 C C . LEU A 1 89 ? -11.398 0.270 -0.007 1.00 82.38 89 LEU A C 1
ATOM 712 O O . LEU A 1 89 ? -11.122 -0.107 -1.140 1.00 82.38 89 LEU A O 1
ATOM 716 N N . ILE A 1 90 ? -10.766 1.292 0.579 1.00 83.25 90 ILE A N 1
ATOM 717 C CA . ILE A 1 90 ? -9.689 2.017 -0.112 1.00 83.25 90 ILE A CA 1
ATOM 718 C C . ILE A 1 90 ? -8.474 1.087 -0.328 1.00 83.25 90 ILE A C 1
ATOM 720 O O . ILE A 1 90 ? -8.034 0.971 -1.474 1.00 83.25 90 ILE A O 1
ATOM 724 N N . PRO A 1 91 ? -7.979 0.348 0.689 1.00 82.25 91 PRO A N 1
ATOM 725 C CA . PRO A 1 91 ? -6.942 -0.666 0.484 1.00 82.25 91 PRO A CA 1
ATOM 726 C C . PRO A 1 91 ? -7.338 -1.775 -0.498 1.00 82.25 91 PRO A C 1
ATOM 728 O O . PRO A 1 91 ? -6.539 -2.145 -1.356 1.00 82.25 91 PRO A O 1
ATOM 731 N N . VAL A 1 92 ? -8.577 -2.272 -0.426 1.00 81.94 92 VAL A N 1
ATOM 732 C CA . VAL A 1 92 ? -9.077 -3.308 -1.351 1.00 81.94 92 VAL A CA 1
ATOM 733 C C . VAL A 1 92 ? -9.147 -2.794 -2.792 1.00 81.94 92 VAL A C 1
ATOM 735 O O . VAL A 1 92 ? -8.764 -3.504 -3.722 1.00 81.94 92 VAL A O 1
ATOM 738 N N . GLY A 1 93 ? -9.594 -1.554 -2.993 1.00 83.81 93 GLY A N 1
ATOM 739 C CA . GLY A 1 93 ? -9.627 -0.907 -4.302 1.00 83.81 93 GLY A CA 1
ATOM 740 C C . GLY A 1 93 ? -8.226 -0.708 -4.875 1.00 83.81 93 GLY A C 1
ATOM 741 O O . GLY A 1 93 ? -7.989 -1.043 -6.034 1.00 83.81 93 GLY A O 1
ATOM 742 N N . TRP A 1 94 ? -7.276 -0.257 -4.049 1.00 85.44 94 TRP A N 1
ATOM 743 C CA . TRP A 1 94 ? -5.869 -0.130 -4.439 1.00 85.44 94 TRP A CA 1
ATOM 744 C C . TRP A 1 94 ? -5.270 -1.470 -4.879 1.00 85.44 94 TRP A C 1
ATOM 746 O O . TRP A 1 94 ? -4.585 -1.544 -5.899 1.00 85.44 94 TRP A O 1
ATOM 756 N N . PHE A 1 95 ? -5.570 -2.543 -4.143 1.00 83.44 95 PHE A N 1
ATOM 757 C CA . PHE A 1 95 ? -5.135 -3.897 -4.476 1.00 83.44 95 PHE A CA 1
ATOM 758 C C . PHE A 1 95 ? -5.758 -4.422 -5.779 1.00 83.44 95 PHE A C 1
ATOM 760 O O . PHE A 1 95 ? -5.066 -4.981 -6.634 1.00 83.44 95 PHE A O 1
ATOM 767 N N . SER A 1 96 ? -7.061 -4.195 -5.957 1.00 84.25 96 SER A N 1
ATOM 768 C CA . SER A 1 96 ? -7.792 -4.605 -7.160 1.00 84.25 96 SER A CA 1
ATOM 769 C C . SER A 1 96 ? -7.244 -3.901 -8.403 1.00 84.25 96 SER A C 1
ATOM 771 O O . SER A 1 96 ? -6.973 -4.549 -9.410 1.00 84.25 96 SER A O 1
ATOM 773 N N . TYR A 1 97 ? -6.995 -2.591 -8.306 1.00 85.00 97 TYR A N 1
ATOM 774 C CA . TYR A 1 97 ? -6.372 -1.805 -9.371 1.00 85.00 97 TYR A CA 1
ATOM 775 C C . TYR A 1 97 ? -4.970 -2.319 -9.727 1.00 85.00 97 TYR A C 1
ATOM 777 O O . TYR A 1 97 ? -4.636 -2.470 -10.900 1.00 85.00 97 TYR A O 1
ATOM 785 N N . GLY A 1 98 ? -4.178 -2.680 -8.718 1.00 84.00 98 GLY A N 1
ATOM 786 C CA . GLY A 1 98 ? -2.852 -3.263 -8.904 1.00 84.00 98 GLY A CA 1
ATOM 787 C C . GLY A 1 98 ? -2.823 -4.543 -9.716 1.00 84.00 98 GLY A C 1
ATOM 788 O O . GLY A 1 98 ? -1.959 -4.722 -10.566 1.00 84.00 98 GLY A O 1
ATOM 789 N N . SER A 1 99 ? -3.792 -5.423 -9.477 1.00 83.94 99 SER A N 1
ATOM 790 C CA . SER A 1 99 ? -3.909 -6.683 -10.216 1.00 83.94 99 SER A CA 1
ATOM 791 C C . SER A 1 99 ? -4.213 -6.440 -11.700 1.00 83.94 99 SER A C 1
ATOM 793 O O . SER A 1 99 ? -3.697 -7.153 -12.558 1.00 83.94 99 SER A O 1
ATOM 795 N N . VAL A 1 100 ? -4.991 -5.397 -12.014 1.00 86.62 100 VAL A N 1
ATOM 796 C CA . VAL A 1 100 ? -5.257 -4.976 -13.399 1.00 86.62 100 VAL A CA 1
ATOM 797 C C . VAL A 1 100 ? -3.999 -4.402 -14.048 1.00 86.62 100 VAL A C 1
ATOM 799 O O . VAL A 1 100 ? -3.659 -4.810 -15.154 1.00 86.62 100 VAL A O 1
ATOM 802 N N . LEU A 1 101 ? -3.278 -3.519 -13.351 1.00 85.06 101 LEU A N 1
ATOM 803 C CA . LEU A 1 101 ? -1.995 -2.965 -13.805 1.00 85.06 101 LEU A CA 1
ATOM 804 C C . LEU A 1 101 ? -0.978 -4.068 -14.124 1.00 85.06 101 LEU A C 1
ATOM 806 O O . LEU A 1 101 ? -0.388 -4.096 -15.199 1.00 85.06 101 LEU A O 1
ATOM 810 N N . VAL A 1 102 ? -0.835 -5.025 -13.208 1.00 86.75 102 VAL A N 1
ATOM 811 C CA . VAL A 1 102 ? 0.004 -6.216 -13.372 1.00 86.75 102 VAL A CA 1
ATOM 812 C C . VAL A 1 102 ? -0.391 -7.022 -14.607 1.00 86.75 102 VAL A C 1
ATOM 814 O O . VAL A 1 102 ? 0.482 -7.477 -15.340 1.00 86.75 102 VAL A O 1
ATOM 817 N N . TRP A 1 103 ? -1.686 -7.210 -14.852 1.00 86.44 103 TRP A N 1
ATOM 818 C CA . TRP A 1 103 ? -2.154 -7.980 -16.000 1.00 86.44 103 TRP A CA 1
ATOM 819 C C . TRP A 1 103 ? -1.936 -7.241 -17.329 1.00 86.44 103 TRP A C 1
ATOM 821 O O . TRP A 1 103 ? -1.521 -7.857 -18.308 1.00 86.44 103 TRP A O 1
ATOM 831 N N . GLN A 1 104 ? -2.173 -5.927 -17.362 1.00 87.69 104 GLN A N 1
ATOM 832 C CA . GLN A 1 104 ? -2.052 -5.108 -18.573 1.00 87.69 104 GLN A CA 1
ATOM 833 C C . GLN A 1 104 ? -0.597 -4.830 -18.961 1.00 87.69 104 GLN A C 1
ATOM 835 O O . GLN A 1 104 ? -0.241 -4.917 -20.135 1.00 87.69 104 GLN A O 1
ATOM 840 N N . GLU A 1 105 ? 0.249 -4.496 -17.987 1.00 85.81 105 GLU A N 1
ATOM 841 C CA . GLU A 1 105 ? 1.621 -4.047 -18.240 1.00 85.81 105 GLU A CA 1
ATOM 842 C C . GLU A 1 105 ? 2.660 -5.138 -17.977 1.00 85.81 105 GLU A C 1
ATOM 844 O O . GLU A 1 105 ? 3.809 -5.018 -18.403 1.00 85.81 105 GLU A O 1
ATOM 849 N N . GLY A 1 106 ? 2.278 -6.229 -17.309 1.00 84.81 106 GLY A N 1
ATOM 850 C CA . GLY A 1 106 ? 3.238 -7.151 -16.719 1.00 84.81 106 GLY A CA 1
ATOM 851 C C . GLY A 1 106 ? 4.111 -7.905 -17.703 1.00 84.81 106 GLY A C 1
ATOM 852 O O . GLY A 1 106 ? 5.318 -7.984 -17.500 1.00 84.81 106 GLY A O 1
ATOM 853 N N . SER A 1 107 ? 3.547 -8.403 -18.803 1.00 86.38 107 SER A N 1
ATOM 854 C CA . SER A 1 107 ? 4.328 -9.122 -19.820 1.00 86.38 107 SER A CA 1
ATOM 855 C C . SER A 1 107 ? 5.354 -8.210 -20.501 1.00 86.38 107 SER A C 1
ATOM 857 O O . SER A 1 107 ? 6.509 -8.595 -20.695 1.00 86.38 107 SER A O 1
ATOM 859 N N . ARG A 1 108 ? 4.960 -6.966 -20.800 1.00 86.88 108 ARG A N 1
ATOM 860 C CA . ARG A 1 108 ? 5.842 -5.946 -21.377 1.00 86.88 108 ARG A CA 1
ATOM 861 C C . ARG A 1 108 ? 6.915 -5.521 -20.379 1.00 86.88 108 ARG A C 1
ATOM 863 O O . ARG A 1 108 ? 8.086 -5.434 -20.741 1.00 86.88 108 ARG A O 1
ATOM 870 N N . CYS A 1 109 ? 6.534 -5.310 -19.125 1.00 88.38 109 CYS A N 1
ATOM 871 C CA . CYS A 1 109 ? 7.457 -4.935 -18.065 1.00 88.38 109 CYS A CA 1
ATOM 872 C C . CYS A 1 109 ? 8.458 -6.031 -17.730 1.00 88.38 109 CYS A C 1
ATOM 874 O O . CYS A 1 109 ? 9.638 -5.752 -17.550 1.00 88.38 109 CYS A O 1
ATOM 876 N N . GLN A 1 110 ? 8.027 -7.287 -17.719 1.00 90.62 110 GLN A N 1
ATOM 877 C CA . GLN A 1 110 ? 8.915 -8.420 -17.507 1.00 90.62 110 GLN A CA 1
ATOM 878 C C . GLN A 1 110 ? 9.974 -8.530 -18.609 1.00 90.62 110 GLN A C 1
ATOM 880 O O . GLN A 1 110 ? 11.129 -8.828 -18.313 1.00 90.62 110 GLN A O 1
ATOM 885 N N . ALA A 1 111 ? 9.600 -8.274 -19.865 1.00 89.12 111 ALA A N 1
ATOM 886 C CA . ALA A 1 111 ? 10.528 -8.321 -20.990 1.00 89.12 111 ALA A CA 1
ATOM 887 C C . ALA A 1 111 ? 11.478 -7.111 -21.026 1.00 89.12 111 ALA A C 1
ATOM 889 O O . ALA A 1 111 ? 12.672 -7.273 -21.270 1.00 89.12 111 ALA A O 1
ATOM 890 N N . CYS A 1 112 ? 10.960 -5.902 -20.782 1.00 88.38 112 CYS A N 1
ATOM 891 C CA . CYS A 1 112 ? 11.700 -4.659 -21.011 1.00 88.38 112 CYS A CA 1
ATOM 892 C C . CYS A 1 112 ? 12.300 -4.012 -19.754 1.00 88.38 112 CYS A C 1
ATOM 894 O O . CYS A 1 112 ? 13.110 -3.093 -19.884 1.00 88.38 112 CYS A O 1
ATOM 896 N N . ALA A 1 113 ? 11.905 -4.456 -18.562 1.00 88.44 113 ALA A N 1
ATOM 897 C CA . ALA A 1 113 ? 12.342 -3.924 -17.272 1.00 88.44 113 ALA A CA 1
ATOM 898 C C . ALA A 1 113 ? 12.310 -5.007 -16.167 1.00 88.44 113 ALA A C 1
ATOM 900 O O . ALA A 1 113 ? 11.593 -4.874 -15.167 1.00 88.44 113 ALA A O 1
ATOM 901 N N . PRO A 1 114 ? 13.056 -6.118 -16.329 1.00 86.75 114 PRO A N 1
ATOM 902 C CA . PRO A 1 114 ? 12.918 -7.302 -15.482 1.00 86.75 114 PRO A CA 1
ATOM 903 C C . PRO A 1 114 ? 13.256 -7.051 -14.005 1.00 86.75 114 PRO A C 1
ATOM 905 O O . PRO A 1 114 ? 12.672 -7.699 -13.133 1.00 86.75 114 PRO A O 1
ATOM 908 N N . LYS A 1 115 ? 14.169 -6.120 -13.685 1.00 85.56 115 LYS A N 1
ATOM 909 C CA . LYS A 1 115 ? 14.542 -5.841 -12.287 1.00 85.56 115 LYS A CA 1
ATOM 910 C C . LYS A 1 115 ? 13.486 -4.990 -11.593 1.00 85.56 115 LYS A C 1
ATOM 912 O O . LYS A 1 115 ? 13.155 -5.257 -10.436 1.00 85.56 115 LYS A O 1
ATOM 917 N N . THR A 1 116 ? 12.960 -3.971 -12.265 1.00 85.81 116 THR A N 1
ATOM 918 C CA . THR A 1 116 ? 11.814 -3.197 -11.766 1.00 85.81 116 THR A CA 1
ATOM 919 C C . THR A 1 116 ? 10.570 -4.074 -11.634 1.00 85.81 116 THR A C 1
ATOM 921 O O . THR A 1 116 ? 9.935 -4.064 -10.580 1.00 85.81 116 THR A O 1
ATOM 924 N N . TRP A 1 117 ? 10.289 -4.927 -12.622 1.00 88.06 117 TRP A N 1
ATOM 925 C CA . TRP A 1 117 ? 9.205 -5.908 -12.555 1.00 88.06 117 TRP A CA 1
ATOM 926 C C . TRP A 1 117 ? 9.330 -6.839 -11.344 1.00 88.06 117 TRP A C 1
ATOM 928 O O . TRP A 1 117 ? 8.392 -6.960 -10.558 1.00 88.06 117 TRP A O 1
ATOM 938 N N . GLY A 1 118 ? 10.500 -7.457 -11.148 1.00 86.12 118 GLY A N 1
ATOM 939 C CA . GLY A 1 118 ? 10.735 -8.369 -10.026 1.00 86.12 118 GLY A CA 1
ATOM 940 C C . GLY A 1 118 ? 10.538 -7.701 -8.662 1.00 86.12 118 GLY A C 1
ATOM 941 O O . GLY A 1 118 ? 9.917 -8.284 -7.774 1.00 86.12 118 GLY A O 1
ATOM 942 N N . ARG A 1 119 ? 10.997 -6.452 -8.501 1.00 84.50 119 ARG A N 1
ATOM 943 C CA . ARG A 1 119 ? 10.781 -5.666 -7.273 1.00 84.50 119 ARG A CA 1
ATOM 944 C C . ARG A 1 119 ? 9.307 -5.344 -7.050 1.00 84.50 119 ARG A C 1
ATOM 946 O O . ARG A 1 119 ? 8.799 -5.555 -5.950 1.00 84.50 119 ARG A O 1
ATOM 953 N N . ALA A 1 120 ? 8.617 -4.869 -8.084 1.00 83.62 120 ALA A N 1
ATOM 954 C CA . ALA A 1 120 ? 7.197 -4.558 -8.008 1.00 83.62 120 ALA A CA 1
ATOM 955 C C . ALA A 1 120 ? 6.357 -5.804 -7.688 1.00 83.62 120 ALA A C 1
ATOM 957 O O . ALA A 1 120 ? 5.446 -5.723 -6.869 1.00 83.62 120 ALA A O 1
ATOM 958 N N . MET A 1 121 ? 6.713 -6.968 -8.241 1.00 85.94 121 MET A N 1
ATOM 959 C CA . MET A 1 121 ? 6.056 -8.239 -7.932 1.00 85.94 121 MET A CA 1
ATOM 960 C C . MET A 1 121 ? 6.354 -8.765 -6.531 1.00 85.94 121 MET A C 1
ATOM 962 O O . MET A 1 121 ? 5.448 -9.231 -5.841 1.00 85.94 121 MET A O 1
ATOM 966 N N . GLY A 1 122 ? 7.599 -8.647 -6.067 1.00 84.62 122 GLY A N 1
ATOM 967 C CA . GLY A 1 122 ? 7.935 -8.945 -4.676 1.00 84.62 122 GLY A CA 1
ATOM 968 C C . GLY A 1 122 ? 7.101 -8.095 -3.717 1.00 84.62 122 GLY A C 1
ATOM 969 O O . GLY A 1 122 ? 6.485 -8.618 -2.788 1.00 84.62 122 GLY A O 1
ATOM 970 N N . ASN A 1 123 ? 6.993 -6.796 -4.003 1.00 83.06 123 ASN A N 1
ATOM 971 C CA . ASN A 1 123 ? 6.118 -5.902 -3.258 1.00 83.06 123 ASN A CA 1
ATOM 972 C C . ASN A 1 123 ? 4.649 -6.317 -3.383 1.00 83.06 123 ASN A C 1
ATOM 974 O O . ASN A 1 123 ? 4.001 -6.402 -2.351 1.00 83.06 123 ASN A O 1
ATOM 978 N N . TYR A 1 124 ? 4.135 -6.649 -4.574 1.00 80.94 124 TYR A N 1
ATOM 979 C CA . TYR A 1 124 ? 2.756 -7.122 -4.788 1.00 80.94 124 TYR A CA 1
ATOM 980 C C . TYR A 1 124 ? 2.390 -8.281 -3.849 1.00 80.94 124 TYR A C 1
ATOM 982 O O . TYR A 1 124 ? 1.339 -8.254 -3.204 1.00 80.94 124 TYR A O 1
ATOM 990 N N . VAL A 1 125 ? 3.266 -9.281 -3.715 1.00 83.06 125 VAL A N 1
ATOM 991 C CA . VAL A 1 125 ? 3.041 -10.429 -2.821 1.00 83.06 125 VAL A CA 1
ATOM 992 C C . VAL A 1 125 ? 3.001 -9.987 -1.358 1.00 83.06 125 VAL A C 1
ATOM 994 O O . VAL A 1 125 ? 2.085 -10.362 -0.623 1.00 83.06 125 VAL A O 1
ATOM 997 N N . VAL A 1 126 ? 3.949 -9.143 -0.941 1.00 82.88 126 VAL A N 1
ATOM 998 C CA . VAL A 1 126 ? 3.983 -8.586 0.421 1.00 82.88 126 VAL A CA 1
ATOM 999 C C . VAL A 1 126 ? 2.739 -7.736 0.703 1.00 82.88 126 VAL A C 1
ATOM 1001 O O . VAL A 1 126 ? 2.165 -7.853 1.785 1.00 82.88 126 VAL A O 1
ATOM 1004 N N . VAL A 1 127 ? 2.275 -6.938 -0.266 1.00 78.56 127 VAL A N 1
ATOM 1005 C CA . VAL A 1 127 ? 1.031 -6.157 -0.172 1.00 78.56 127 VAL A CA 1
ATOM 1006 C C . VAL A 1 127 ? -0.146 -7.093 0.037 1.00 78.56 127 VAL A C 1
ATOM 1008 O O . VAL A 1 127 ? -0.931 -6.876 0.950 1.00 78.56 127 VAL A O 1
ATOM 1011 N N . SER A 1 128 ? -0.262 -8.135 -0.787 1.00 78.12 128 SER A N 1
ATOM 1012 C CA . SER A 1 128 ? -1.375 -9.090 -0.750 1.00 78.12 128 SER A CA 1
ATOM 1013 C C . SER A 1 128 ? -1.485 -9.750 0.624 1.00 78.12 128 SER A C 1
ATOM 1015 O O . SER A 1 128 ? -2.554 -9.767 1.235 1.00 78.12 128 SER A O 1
ATOM 1017 N N . ALA A 1 129 ? -0.355 -10.242 1.139 1.00 80.94 129 ALA A N 1
ATOM 1018 C CA . ALA A 1 129 ? -0.283 -10.870 2.452 1.00 80.94 129 ALA A CA 1
ATOM 1019 C C . ALA A 1 129 ? -0.561 -9.866 3.584 1.00 80.94 129 ALA A C 1
ATOM 1021 O O . ALA A 1 129 ? -1.328 -10.158 4.504 1.00 80.94 129 ALA A O 1
ATOM 1022 N N . GLY A 1 130 ? 0.017 -8.664 3.500 1.00 81.19 130 GLY A N 1
ATOM 1023 C CA . GLY A 1 130 ? -0.183 -7.595 4.475 1.00 81.19 130 GLY A CA 1
ATOM 1024 C C . GLY A 1 130 ? -1.625 -7.090 4.522 1.00 81.19 130 GLY A C 1
ATOM 1025 O O . GLY A 1 130 ? -2.153 -6.853 5.604 1.00 81.19 130 GLY A O 1
ATOM 1026 N N . LEU A 1 131 ? -2.285 -6.980 3.367 1.00 80.44 131 LEU A N 1
ATOM 1027 C CA . LEU A 1 131 ? -3.684 -6.580 3.241 1.00 80.44 131 LEU A CA 1
ATOM 1028 C C . LEU A 1 131 ? -4.614 -7.626 3.860 1.00 80.44 131 LEU A C 1
ATOM 1030 O O . LEU A 1 131 ? -5.494 -7.265 4.635 1.00 80.44 131 LEU A O 1
ATOM 1034 N N . LEU A 1 132 ? -4.387 -8.912 3.567 1.00 79.62 132 LEU A N 1
ATOM 1035 C CA . LEU A 1 132 ? -5.149 -10.013 4.156 1.00 79.62 132 LEU A CA 1
ATOM 1036 C C . LEU A 1 132 ? -5.047 -9.979 5.687 1.00 79.62 132 LEU A C 1
ATOM 1038 O O . LEU A 1 132 ? -6.063 -9.978 6.381 1.00 79.62 132 LEU A O 1
ATOM 1042 N N . LEU A 1 133 ? -3.819 -9.885 6.210 1.00 83.00 133 LEU A N 1
ATOM 1043 C CA . LEU A 1 133 ? -3.570 -9.796 7.646 1.00 83.00 133 LEU A CA 1
ATOM 1044 C C . LEU A 1 133 ? -4.228 -8.549 8.256 1.00 83.00 133 LEU A C 1
ATOM 1046 O O . LEU A 1 133 ? -4.866 -8.637 9.304 1.00 83.00 133 LEU A O 1
ATOM 1050 N N . TYR A 1 134 ? -4.123 -7.399 7.586 1.00 80.81 134 TYR A N 1
ATOM 1051 C CA . TYR A 1 134 ? -4.753 -6.151 8.009 1.00 80.81 134 TYR A CA 1
ATOM 1052 C C . TYR A 1 134 ? -6.276 -6.288 8.109 1.00 80.81 134 TYR A C 1
ATOM 1054 O O . TYR A 1 134 ? -6.852 -5.946 9.141 1.00 80.81 134 TYR A O 1
ATOM 1062 N N . THR A 1 135 ? -6.934 -6.834 7.084 1.00 78.44 135 THR A N 1
ATOM 1063 C CA . THR A 1 135 ? -8.385 -7.054 7.089 1.00 78.44 135 THR A CA 1
ATOM 1064 C C . THR A 1 135 ? -8.802 -7.989 8.221 1.00 78.44 135 THR A C 1
ATOM 1066 O O . THR A 1 135 ? -9.757 -7.680 8.932 1.00 78.44 135 THR A O 1
ATOM 1069 N N . VAL A 1 136 ? -8.059 -9.078 8.456 1.00 81.62 136 VAL A N 1
ATOM 1070 C CA . VAL A 1 136 ? -8.325 -10.002 9.571 1.00 81.62 136 VAL A CA 1
ATOM 1071 C C . VAL A 1 136 ? -8.228 -9.285 10.919 1.00 81.62 136 VAL A C 1
ATOM 1073 O O . VAL A 1 136 ? -9.132 -9.422 11.743 1.00 81.62 136 VAL A O 1
ATOM 1076 N N . ILE A 1 137 ? -7.188 -8.474 11.140 1.0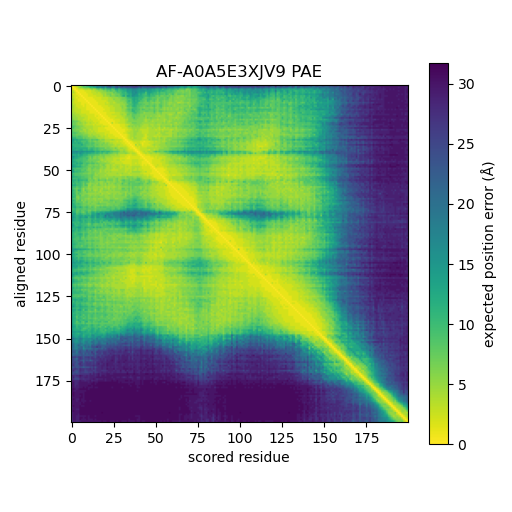0 83.00 137 ILE A N 1
ATOM 1077 C CA . ILE A 1 137 ? -7.012 -7.714 12.387 1.00 83.00 137 ILE A CA 1
ATOM 1078 C C . ILE A 1 137 ? -8.149 -6.705 12.581 1.00 83.00 137 ILE A C 1
ATOM 1080 O O . ILE A 1 137 ? -8.728 -6.635 13.664 1.00 83.00 137 ILE A O 1
ATOM 1084 N N . VAL A 1 138 ? -8.504 -5.940 11.544 1.00 78.94 138 VAL A N 1
ATOM 1085 C CA . VAL A 1 138 ? -9.607 -4.963 11.601 1.00 78.94 138 VAL A CA 1
ATOM 1086 C C . VAL A 1 138 ? -10.926 -5.656 11.940 1.00 78.94 138 VAL A C 1
ATOM 1088 O O . VAL A 1 138 ? -11.650 -5.199 12.826 1.00 78.94 138 VAL A O 1
ATOM 1091 N N . CYS A 1 139 ? -11.226 -6.776 11.278 1.00 79.25 139 CYS A N 1
ATOM 1092 C CA . CYS A 1 139 ? -12.420 -7.571 11.549 1.00 79.25 139 CYS A CA 1
ATOM 1093 C C . CYS A 1 139 ? -12.418 -8.134 12.975 1.00 79.25 139 CYS A C 1
ATOM 1095 O O . CYS A 1 139 ? -13.437 -8.042 13.656 1.00 79.25 139 CYS A O 1
ATOM 1097 N N . ALA A 1 140 ? -11.290 -8.656 13.462 1.00 82.00 140 ALA A N 1
ATOM 1098 C CA . ALA A 1 140 ? -11.170 -9.176 14.822 1.00 82.00 140 ALA A CA 1
ATOM 1099 C C . ALA A 1 140 ? -11.386 -8.081 15.879 1.00 82.00 140 ALA A C 1
ATOM 1101 O O . ALA A 1 140 ? -12.151 -8.278 16.823 1.00 82.00 140 ALA A O 1
ATOM 1102 N N . LEU A 1 141 ? -10.777 -6.902 15.697 1.00 79.94 141 LEU A N 1
ATOM 1103 C CA . LEU A 1 141 ? -10.973 -5.746 16.579 1.00 79.94 141 LEU A CA 1
ATOM 1104 C C . LEU A 1 141 ? -12.432 -5.275 16.585 1.00 79.94 141 LEU A C 1
ATOM 1106 O O . LEU A 1 141 ? -12.974 -4.945 17.643 1.00 79.94 141 LEU A O 1
ATOM 1110 N N . TYR A 1 142 ? -13.076 -5.267 15.417 1.00 76.38 142 TYR A N 1
ATOM 1111 C CA . TYR A 1 142 ? -14.487 -4.919 15.292 1.00 76.38 142 TYR A CA 1
ATOM 1112 C C . TYR A 1 142 ? -15.386 -5.930 16.015 1.00 76.38 142 TYR A C 1
ATOM 1114 O O . TYR A 1 142 ? -16.206 -5.535 16.843 1.00 76.38 142 TYR A O 1
ATOM 1122 N N . MET A 1 143 ? -15.186 -7.230 15.779 1.00 78.00 143 MET A N 1
ATOM 1123 C CA . MET A 1 143 ? -15.945 -8.296 16.440 1.00 78.00 143 MET A CA 1
ATOM 1124 C C . MET A 1 143 ? -15.756 -8.257 17.959 1.00 78.00 143 MET A C 1
ATOM 1126 O O . MET A 1 143 ? -16.742 -8.301 18.688 1.00 78.00 143 MET A O 1
ATOM 1130 N N . ALA A 1 144 ? -14.526 -8.083 18.452 1.00 79.81 144 ALA A N 1
ATOM 1131 C CA . ALA A 1 144 ? -14.248 -7.959 19.884 1.00 79.81 144 ALA A CA 1
ATOM 1132 C C . ALA A 1 144 ? -15.011 -6.785 20.530 1.00 79.81 144 ALA A C 1
ATOM 1134 O O . ALA A 1 144 ? -15.610 -6.945 21.594 1.00 79.81 144 ALA A O 1
ATOM 1135 N N . ARG A 1 145 ? -15.060 -5.621 19.865 1.00 74.88 145 ARG A N 1
ATOM 1136 C CA . ARG A 1 145 ? -15.859 -4.462 20.309 1.00 74.88 145 ARG A CA 1
ATOM 1137 C C . ARG A 1 145 ? -17.363 -4.762 20.302 1.00 74.88 145 ARG A C 1
ATOM 1139 O O . ARG A 1 145 ? -18.064 -4.357 21.230 1.00 74.88 145 ARG A O 1
ATOM 1146 N N . CYS A 1 146 ? -17.866 -5.461 19.285 1.00 74.12 146 CYS A N 1
ATOM 1147 C CA . CYS A 1 146 ? -19.266 -5.884 19.219 1.00 74.12 146 CYS A CA 1
ATOM 1148 C C . CYS A 1 146 ? -19.629 -6.858 20.353 1.00 74.12 146 CYS A C 1
ATOM 1150 O O . CYS A 1 146 ? -20.653 -6.660 21.004 1.00 74.12 146 CYS A O 1
ATOM 1152 N N . PHE A 1 147 ? -18.776 -7.843 20.649 1.00 78.50 147 PHE A N 1
ATOM 1153 C CA . PHE A 1 147 ? -18.988 -8.791 21.749 1.00 78.50 147 PHE A CA 1
ATOM 1154 C C . PHE A 1 147 ? -18.979 -8.109 23.121 1.00 78.50 147 PHE A C 1
ATOM 1156 O O . PHE A 1 147 ? -19.900 -8.318 23.907 1.00 78.50 147 PHE A O 1
ATOM 1163 N N . GLN A 1 148 ? -18.019 -7.217 23.386 1.00 74.94 148 GLN A N 1
ATOM 1164 C CA . GLN A 1 148 ? -17.979 -6.453 24.643 1.00 74.94 148 GLN A CA 1
ATOM 1165 C C . GLN A 1 148 ? -19.248 -5.618 24.863 1.00 74.94 148 GLN A C 1
ATOM 1167 O O . GLN A 1 148 ? -19.748 -5.520 25.986 1.00 74.94 148 GLN A O 1
ATOM 1172 N N . ARG A 1 149 ? -19.794 -5.031 23.788 1.00 66.88 149 ARG A N 1
ATOM 1173 C CA . ARG A 1 149 ? -21.070 -4.299 23.825 1.00 66.88 149 ARG A CA 1
ATOM 1174 C C . ARG A 1 149 ? -22.263 -5.212 24.066 1.00 66.88 149 ARG A C 1
ATOM 1176 O O . ARG A 1 149 ? -23.157 -4.837 24.818 1.00 66.88 149 ARG A O 1
ATOM 1183 N N . SER A 1 150 ? -22.268 -6.393 23.450 1.00 59.72 150 SER A N 1
ATOM 1184 C CA . SER A 1 150 ? -23.299 -7.401 23.691 1.00 59.72 150 SER A CA 1
ATOM 1185 C C . SER A 1 150 ? -23.348 -7.758 25.173 1.00 59.72 150 SER A C 1
ATOM 1187 O O . SER A 1 150 ? -24.410 -7.646 25.767 1.00 59.72 150 SER A O 1
ATOM 1189 N N . GLU A 1 151 ? -22.207 -8.079 25.792 1.00 68.25 151 GLU A N 1
ATOM 1190 C CA . GLU A 1 151 ? -22.132 -8.440 27.217 1.00 68.25 151 GLU A CA 1
ATOM 1191 C C . GLU A 1 151 ? -22.548 -7.307 28.163 1.00 68.25 151 GLU A C 1
ATOM 1193 O O . GLU A 1 151 ? -23.203 -7.546 29.180 1.00 68.25 151 GLU A O 1
ATOM 1198 N N . THR A 1 152 ? -22.184 -6.057 27.855 1.00 61.69 152 THR A N 1
ATOM 1199 C CA . THR A 1 152 ? -22.635 -4.903 28.653 1.00 61.69 152 THR A CA 1
ATOM 1200 C C . THR A 1 152 ? -24.131 -4.655 28.492 1.00 61.69 152 THR A C 1
ATOM 1202 O O . THR A 1 152 ? -24.799 -4.317 29.471 1.00 61.69 152 THR A O 1
ATOM 1205 N N . SER A 1 153 ? -24.675 -4.865 27.292 1.00 58.44 153 SER A N 1
ATOM 1206 C CA . SER A 1 153 ? -26.108 -4.760 27.033 1.00 58.44 153 SER A CA 1
ATOM 1207 C C . SER A 1 153 ? -26.895 -5.857 27.753 1.00 58.44 153 SER A C 1
ATOM 1209 O O . SER A 1 153 ? -27.828 -5.508 28.479 1.00 58.44 153 SER A O 1
ATOM 1211 N N . THR A 1 154 ? -26.493 -7.134 27.685 1.00 60.25 154 THR A N 1
ATOM 1212 C CA . THR A 1 154 ? -27.146 -8.217 28.446 1.00 60.25 154 THR A CA 1
ATOM 1213 C C . THR A 1 154 ? -27.050 -7.978 29.943 1.00 60.25 154 THR A C 1
ATOM 1215 O O . THR A 1 154 ? -28.084 -7.949 30.595 1.00 60.25 154 THR A O 1
ATOM 1218 N N . ARG A 1 155 ? -25.874 -7.633 30.490 1.00 59.88 155 ARG A N 1
ATOM 1219 C CA . ARG A 1 155 ? -25.758 -7.289 31.922 1.00 59.88 155 ARG A CA 1
ATOM 1220 C C . ARG A 1 155 ? -26.642 -6.116 32.337 1.00 59.88 155 ARG A C 1
ATOM 1222 O O . ARG A 1 155 ? -27.163 -6.114 33.449 1.00 59.88 155 ARG A O 1
ATOM 1229 N N . SER A 1 156 ? -26.799 -5.101 31.487 1.00 55.78 156 SER A N 1
ATOM 1230 C CA . SER A 1 156 ? -27.688 -3.967 31.775 1.00 55.78 156 SER A CA 1
ATOM 1231 C C . SER A 1 156 ? -29.169 -4.346 31.696 1.00 55.78 156 SER A C 1
ATOM 1233 O O . SER A 1 156 ? -29.974 -3.824 32.465 1.00 55.78 156 SER A O 1
ATOM 1235 N N . THR A 1 157 ? -29.518 -5.275 30.804 1.00 57.53 157 THR A N 1
ATOM 1236 C CA . THR A 1 157 ? -30.884 -5.775 30.623 1.00 57.53 157 THR A CA 1
ATOM 1237 C C . THR A 1 157 ? -31.255 -6.730 31.752 1.00 57.53 157 THR A C 1
ATOM 1239 O O . THR A 1 157 ? -32.324 -6.575 32.326 1.00 57.53 157 THR A O 1
ATOM 1242 N N . ASP A 1 158 ? -30.336 -7.597 32.180 1.00 49.81 158 ASP A N 1
ATOM 1243 C CA . ASP A 1 158 ? -30.477 -8.451 33.363 1.00 49.81 158 ASP A CA 1
ATOM 1244 C C . ASP A 1 158 ? -30.550 -7.621 34.647 1.00 49.81 158 ASP A C 1
ATOM 1246 O O . ASP A 1 158 ? -31.354 -7.912 35.529 1.00 49.81 158 ASP A O 1
ATOM 1250 N N . ARG A 1 159 ? -29.785 -6.522 34.747 1.00 51.22 159 ARG A N 1
ATOM 1251 C CA . ARG A 1 159 ? -29.950 -5.561 35.848 1.00 51.22 159 ARG A CA 1
ATOM 1252 C C . ARG A 1 159 ? -31.325 -4.911 35.822 1.00 51.22 159 ARG A C 1
ATOM 1254 O O . ARG A 1 159 ? -31.958 -4.840 36.868 1.00 51.22 159 ARG A O 1
ATOM 1261 N N . LYS A 1 160 ? -31.812 -4.449 34.666 1.00 50.97 160 LYS A N 1
ATOM 1262 C CA . LYS A 1 160 ? -33.159 -3.862 34.547 1.00 50.97 160 LYS A CA 1
ATOM 1263 C C . LYS A 1 160 ? -34.259 -4.881 34.851 1.00 50.97 160 LYS A C 1
ATOM 1265 O O . LYS A 1 160 ? -35.195 -4.532 35.560 1.00 50.97 160 LYS A O 1
ATOM 1270 N N . ALA A 1 161 ? -34.123 -6.125 34.396 1.00 51.31 161 ALA A N 1
ATOM 1271 C CA . ALA A 1 161 ? -35.040 -7.217 34.711 1.00 51.31 161 ALA A CA 1
ATOM 1272 C C . ALA A 1 161 ? -35.014 -7.553 36.211 1.00 51.31 161 ALA A C 1
ATOM 1274 O O . ALA A 1 161 ? -36.065 -7.623 36.837 1.00 51.31 161 ALA A O 1
ATOM 1275 N N . GLY A 1 162 ? -33.831 -7.642 36.824 1.00 50.03 162 GLY A N 1
ATOM 1276 C CA . GLY A 1 162 ? -33.677 -7.822 38.269 1.00 50.03 162 GLY A CA 1
ATOM 1277 C C . GLY A 1 1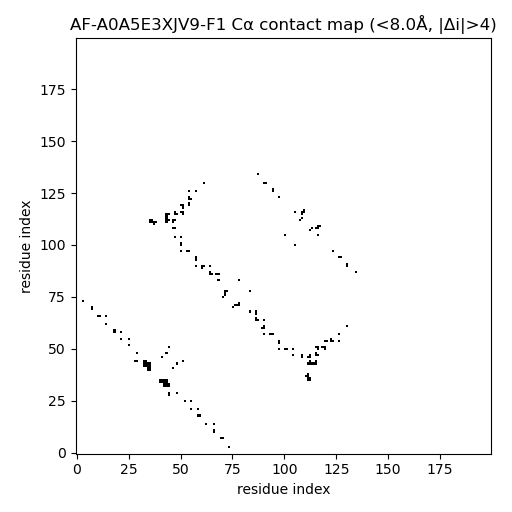62 ? -34.276 -6.671 39.084 1.00 50.03 162 GLY A C 1
ATOM 1278 O O . GLY A 1 162 ? -34.949 -6.921 40.076 1.00 50.03 162 GLY A O 1
ATOM 1279 N N . THR A 1 163 ? -34.114 -5.422 38.625 1.00 51.78 163 THR A N 1
ATOM 1280 C CA . THR A 1 163 ? -34.690 -4.231 39.285 1.00 51.78 163 THR A CA 1
ATOM 1281 C C . THR A 1 163 ? -36.218 -4.177 39.137 1.00 51.78 163 THR A C 1
ATOM 1283 O O . THR A 1 163 ? -36.911 -3.731 40.050 1.00 51.78 163 THR A O 1
ATOM 1286 N N . ALA A 1 164 ? -36.756 -4.649 38.004 1.00 52.00 164 ALA A N 1
ATOM 1287 C CA . ALA A 1 164 ? -38.194 -4.778 37.767 1.00 52.00 164 ALA A CA 1
ATOM 1288 C C . ALA A 1 164 ? -38.819 -5.880 38.640 1.00 52.00 164 ALA A C 1
ATOM 1290 O O . ALA A 1 164 ? -39.898 -5.693 39.191 1.00 52.00 164 ALA A O 1
ATOM 1291 N N . ILE A 1 165 ? -38.124 -7.005 38.835 1.00 49.94 165 ILE A N 1
ATOM 1292 C CA . ILE A 1 165 ? -38.580 -8.094 39.712 1.00 49.94 165 ILE A CA 1
ATOM 1293 C C . ILE A 1 165 ? -38.561 -7.656 41.184 1.00 49.94 165 ILE A C 1
ATOM 1295 O O . ILE A 1 165 ? -39.517 -7.933 41.903 1.00 49.94 165 ILE A O 1
ATOM 1299 N N . THR A 1 166 ? -37.543 -6.910 41.633 1.00 53.62 166 THR A N 1
ATOM 1300 C CA . THR A 1 166 ? -37.522 -6.370 43.004 1.00 53.62 166 THR A CA 1
ATOM 1301 C C . THR A 1 166 ? -38.591 -5.307 43.238 1.00 53.62 166 THR A C 1
ATOM 1303 O O . THR A 1 166 ? -39.191 -5.307 44.303 1.00 53.62 166 THR A O 1
ATOM 1306 N N . THR A 1 167 ? -38.908 -4.458 42.252 1.00 52.75 167 THR A N 1
ATOM 1307 C CA . THR A 1 167 ? -40.018 -3.492 42.390 1.00 52.75 167 THR A CA 1
ATOM 1308 C C . THR A 1 167 ? -41.391 -4.164 42.366 1.00 52.75 167 THR A C 1
ATOM 1310 O O . THR A 1 167 ? -42.293 -3.706 43.062 1.00 52.75 167 THR A O 1
ATOM 1313 N N . ILE A 1 168 ? -41.574 -5.261 41.621 1.00 51.66 168 ILE A N 1
ATOM 1314 C CA . ILE A 1 168 ? -42.805 -6.067 41.683 1.00 51.66 168 ILE A CA 1
ATOM 1315 C C . ILE A 1 168 ? -42.915 -6.773 43.043 1.00 51.66 168 ILE A C 1
ATOM 1317 O O . ILE A 1 168 ? -43.991 -6.766 43.638 1.00 51.66 168 ILE A O 1
ATOM 1321 N N . ALA A 1 169 ? -41.811 -7.314 43.569 1.00 52.34 169 ALA A N 1
ATOM 1322 C CA . ALA A 1 169 ? -41.769 -7.955 44.882 1.00 52.34 169 ALA A CA 1
ATOM 1323 C C . ALA A 1 169 ? -42.022 -6.957 46.031 1.00 52.34 169 ALA A C 1
ATOM 1325 O O . ALA A 1 169 ? -42.864 -7.229 46.883 1.00 52.34 169 ALA A O 1
ATOM 1326 N N . GLU A 1 170 ? -41.399 -5.773 46.020 1.00 47.19 170 GLU A N 1
ATOM 1327 C CA . GLU A 1 170 ? -41.677 -4.694 46.986 1.00 47.19 170 GLU A CA 1
ATOM 1328 C C . GLU A 1 170 ? -43.120 -4.197 46.890 1.00 47.19 170 GLU A C 1
ATOM 1330 O O . GLU A 1 170 ? -43.778 -3.991 47.907 1.00 47.19 170 GLU A O 1
ATOM 1335 N N . LYS A 1 171 ? -43.661 -4.051 45.674 1.00 49.62 171 LYS A N 1
ATOM 1336 C CA . LYS A 1 171 ? -45.062 -3.662 45.491 1.00 49.62 171 LYS A CA 1
ATOM 1337 C C . LYS A 1 171 ? -46.014 -4.749 45.998 1.00 49.62 171 LYS A C 1
ATOM 1339 O O . LYS A 1 171 ? -47.036 -4.415 46.587 1.00 49.62 171 LYS A O 1
ATOM 1344 N N . SER A 1 172 ? -45.675 -6.031 45.840 1.00 50.00 172 SER A N 1
ATOM 1345 C CA . SER A 1 172 ? -46.457 -7.149 46.388 1.00 50.00 172 SER A CA 1
ATOM 1346 C C . SER A 1 172 ? -46.367 -7.262 47.915 1.00 50.00 172 SER A C 1
ATOM 1348 O O . SER A 1 172 ? -47.377 -7.547 48.551 1.00 50.00 172 SER A O 1
ATOM 1350 N N . ALA A 1 173 ? -45.213 -6.947 48.513 1.00 47.56 173 ALA A N 1
ATOM 1351 C CA . ALA A 1 173 ? -45.030 -6.917 49.965 1.00 47.56 173 ALA A CA 1
ATOM 1352 C C . ALA A 1 173 ? -45.801 -5.752 50.610 1.00 47.56 173 ALA A C 1
ATOM 1354 O O . ALA A 1 173 ? -46.528 -5.955 51.577 1.00 47.56 173 ALA A O 1
ATOM 1355 N N . ASN A 1 174 ? -45.767 -4.564 49.998 1.00 49.12 174 ASN A N 1
ATOM 1356 C CA . ASN A 1 174 ? -46.527 -3.399 50.470 1.00 49.12 174 ASN A CA 1
ATOM 1357 C C . ASN A 1 174 ? -48.046 -3.531 50.250 1.00 49.12 174 ASN A C 1
ATOM 1359 O O . ASN A 1 174 ? -48.819 -2.833 50.896 1.00 49.12 174 ASN A O 1
ATOM 1363 N N . THR A 1 175 ? -48.492 -4.413 49.346 1.00 46.03 175 THR A N 1
ATOM 1364 C CA . THR A 1 175 ? -49.927 -4.716 49.175 1.00 46.03 175 THR A CA 1
ATOM 1365 C C . THR A 1 175 ? -50.404 -5.772 50.183 1.00 46.03 175 THR A C 1
ATOM 1367 O O . THR A 1 175 ? -51.585 -5.804 50.514 1.00 46.03 175 THR A O 1
ATOM 1370 N N . ALA A 1 176 ? -49.499 -6.603 50.714 1.00 48.16 176 ALA A N 1
ATOM 1371 C CA . ALA A 1 176 ? -49.815 -7.608 51.730 1.00 48.16 176 ALA A CA 1
ATOM 1372 C C . ALA A 1 176 ? -49.910 -7.025 53.154 1.00 48.16 176 ALA A C 1
ATOM 1374 O O . ALA A 1 176 ? -50.667 -7.551 53.960 1.00 48.16 176 ALA A O 1
ATOM 1375 N N . GLU A 1 177 ? -49.219 -5.919 53.455 1.00 43.50 177 GLU A N 1
ATOM 1376 C CA . GLU A 1 177 ? -49.383 -5.194 54.732 1.00 43.50 177 GLU A CA 1
ATOM 1377 C C . GLU A 1 177 ? -50.607 -4.254 54.763 1.00 43.50 177 GLU A C 1
ATOM 1379 O O . GLU A 1 177 ? -50.940 -3.705 55.809 1.00 43.50 177 GLU A O 1
ATOM 1384 N N . GLY A 1 178 ? -51.301 -4.067 53.634 1.00 42.38 178 GLY A N 1
ATOM 1385 C CA . GLY A 1 178 ? -52.465 -3.178 53.517 1.00 42.38 178 GLY A CA 1
ATOM 1386 C C . GLY A 1 178 ? -53.823 -3.877 53.402 1.00 42.38 178 GLY A C 1
ATOM 1387 O O . GLY A 1 178 ? -54.811 -3.200 53.126 1.00 42.38 178 GLY A O 1
ATOM 1388 N N . PHE A 1 179 ? -53.887 -5.203 53.555 1.00 40.88 179 PHE A N 1
ATOM 1389 C CA . PHE A 1 179 ? -55.118 -5.982 53.367 1.00 40.88 179 PHE A CA 1
ATOM 1390 C C . PHE A 1 179 ? -55.374 -6.938 54.544 1.00 40.88 179 PHE A C 1
ATOM 1392 O O . PHE A 1 179 ? -55.603 -8.132 54.362 1.00 40.88 179 PHE A O 1
ATOM 1399 N N . GLU A 1 180 ? -55.340 -6.411 55.769 1.00 49.91 180 GLU A N 1
ATOM 1400 C CA . GLU A 1 180 ? -56.239 -6.922 56.806 1.00 49.91 180 GLU A CA 1
ATOM 1401 C C . GLU A 1 180 ? -57.609 -6.260 56.602 1.00 49.91 180 GLU A C 1
ATOM 1403 O O . GLU A 1 180 ? -57.702 -5.056 56.381 1.00 49.91 180 GLU A O 1
ATOM 1408 N N . ASP A 1 181 ? -58.656 -7.083 56.644 1.00 47.91 181 ASP A N 1
ATOM 1409 C CA . ASP A 1 181 ? -60.069 -6.771 56.411 1.00 47.91 181 ASP A CA 1
ATOM 1410 C C . ASP A 1 181 ? -60.495 -6.427 54.976 1.00 47.91 181 ASP A C 1
ATOM 1412 O O . ASP A 1 181 ? -60.613 -5.272 54.578 1.00 47.91 181 ASP A O 1
ATOM 1416 N N . THR A 1 182 ? -60.934 -7.449 54.229 1.00 42.03 182 THR A N 1
ATOM 1417 C CA . THR A 1 182 ? -62.371 -7.573 53.896 1.00 42.03 182 THR A CA 1
ATOM 1418 C C . THR A 1 182 ? -62.717 -8.915 53.234 1.00 42.03 182 THR A C 1
ATOM 1420 O O . THR A 1 182 ? -62.267 -9.244 52.143 1.00 42.03 182 THR A O 1
ATOM 1423 N N . HIS A 1 183 ? -63.564 -9.671 53.937 1.00 36.72 183 HIS A N 1
ATOM 1424 C CA . HIS A 1 183 ? -64.559 -10.644 53.471 1.00 36.72 183 HIS A CA 1
ATOM 1425 C C . HIS A 1 183 ? -64.254 -11.573 52.277 1.00 36.72 183 HIS A C 1
ATOM 1427 O O . HIS A 1 183 ? -64.330 -11.212 51.104 1.00 36.72 183 HIS A O 1
ATOM 1433 N N . LEU A 1 184 ? -64.134 -12.861 52.627 1.00 44.41 184 LEU A N 1
ATOM 1434 C CA . LEU A 1 184 ? -64.465 -14.013 51.790 1.00 44.41 184 LEU A CA 1
ATOM 1435 C C . LEU A 1 184 ? -65.782 -13.812 51.014 1.00 44.41 184 LEU A C 1
ATOM 1437 O O . LEU A 1 184 ? -66.843 -13.665 51.618 1.00 44.41 184 LEU A O 1
ATOM 1441 N N . HIS A 1 185 ? -65.731 -14.017 49.698 1.00 37.69 185 HIS A N 1
ATOM 1442 C CA . HIS A 1 185 ? -66.766 -14.768 48.986 1.00 37.69 185 HIS A CA 1
ATOM 1443 C C . HIS A 1 185 ? -66.136 -15.561 47.836 1.00 37.69 185 HIS A C 1
ATOM 1445 O O . HIS A 1 185 ? -65.990 -15.091 46.710 1.00 37.69 185 HIS A O 1
ATOM 1451 N N . VAL A 1 186 ? -65.770 -16.809 48.137 1.00 38.88 186 VAL A N 1
ATOM 1452 C CA . VAL A 1 186 ? -65.490 -17.831 47.125 1.00 38.88 186 VAL A CA 1
ATOM 1453 C C . VAL A 1 186 ? -66.828 -18.215 46.498 1.00 38.88 186 VAL A C 1
ATOM 1455 O O . VAL A 1 186 ? -67.661 -18.852 47.141 1.00 38.88 186 VAL A O 1
ATOM 1458 N N . ARG A 1 187 ? -67.054 -17.800 45.251 1.00 36.16 187 ARG A N 1
ATOM 1459 C CA . ARG A 1 187 ? -68.168 -18.279 44.429 1.00 36.16 187 ARG A CA 1
ATOM 1460 C C . ARG A 1 187 ? -67.614 -19.332 43.472 1.00 36.16 187 ARG A C 1
ATOM 1462 O O . ARG A 1 187 ? -67.054 -19.004 42.432 1.00 36.16 187 ARG A O 1
ATOM 1469 N N . THR A 1 188 ? -67.725 -20.599 43.853 1.00 43.25 188 THR A N 1
ATOM 1470 C CA . THR A 1 188 ? -67.488 -21.740 42.965 1.00 43.25 188 THR A CA 1
ATOM 1471 C C . THR A 1 188 ? -68.668 -21.864 42.002 1.00 43.25 188 THR A C 1
ATOM 1473 O O . THR A 1 188 ? -69.755 -22.283 42.388 1.00 43.25 188 THR A O 1
ATOM 1476 N N . GLY A 1 189 ? -68.458 -21.457 40.751 1.00 33.06 189 GLY A N 1
ATOM 1477 C CA . GLY A 1 189 ? -69.372 -21.685 39.633 1.00 33.06 189 GLY A CA 1
ATOM 1478 C C . GLY A 1 189 ? -68.697 -22.590 38.613 1.00 33.06 189 GLY A C 1
ATOM 1479 O O . GLY A 1 189 ? -67.801 -22.164 37.895 1.00 33.06 189 GLY A O 1
ATOM 1480 N N . HIS A 1 190 ? -69.093 -23.854 38.634 1.00 36.53 190 HIS A N 1
ATOM 1481 C CA . HIS A 1 190 ? -68.752 -24.894 37.678 1.00 36.53 190 HIS A CA 1
ATOM 1482 C C . HIS A 1 190 ? -69.660 -24.730 36.455 1.00 36.53 190 HIS A C 1
ATOM 1484 O O . HIS A 1 190 ? -70.867 -24.727 36.652 1.00 36.53 190 HIS A O 1
ATOM 1490 N N . GLU A 1 191 ? -69.114 -24.626 35.240 1.00 37.78 191 GLU A N 1
ATOM 1491 C CA . GLU A 1 191 ? -69.754 -25.145 34.022 1.00 37.78 191 GLU A CA 1
ATOM 1492 C C . GLU A 1 191 ? -68.754 -25.208 32.855 1.00 37.78 191 GLU A C 1
ATOM 1494 O O . GLU A 1 191 ? -67.957 -24.299 32.622 1.00 37.78 191 GLU A O 1
ATOM 1499 N N . ARG A 1 192 ? -68.760 -26.368 32.191 1.00 42.59 192 ARG A N 1
ATOM 1500 C CA . ARG A 1 192 ? -68.078 -26.690 30.934 1.00 42.59 192 ARG A CA 1
ATOM 1501 C C . ARG A 1 192 ? -68.922 -26.185 29.765 1.00 42.59 192 ARG A C 1
ATOM 1503 O O . ARG A 1 192 ? -70.128 -26.348 29.832 1.00 42.59 192 ARG A O 1
ATOM 1510 N N . GLU A 1 193 ? -68.260 -25.779 28.683 1.00 36.84 193 GLU A N 1
ATOM 1511 C CA . GLU A 1 193 ? -68.605 -26.005 27.259 1.00 36.84 193 GLU A CA 1
ATOM 1512 C C . GLU A 1 193 ? -67.425 -25.419 26.449 1.00 36.84 193 GLU A C 1
ATOM 1514 O O . GLU A 1 193 ? -67.086 -24.253 26.611 1.00 36.84 193 GLU A O 1
ATOM 1519 N N . VAL A 1 194 ? -66.501 -26.223 25.905 1.00 41.28 194 VAL A N 1
ATOM 1520 C CA . VAL A 1 194 ? -66.509 -26.822 24.551 1.00 41.28 194 VAL A CA 1
ATOM 1521 C C . VAL A 1 194 ? -67.019 -25.856 23.481 1.00 41.28 194 VAL A C 1
ATOM 1523 O O . VAL A 1 194 ? -68.222 -25.680 23.378 1.00 41.28 194 VAL A O 1
ATOM 1526 N N . PHE A 1 195 ? -66.114 -25.316 22.658 1.00 37.62 195 PHE A N 1
ATOM 1527 C CA . PHE A 1 195 ? -66.245 -25.312 21.194 1.00 37.62 195 PHE A CA 1
ATOM 1528 C C . PHE A 1 195 ? -64.880 -25.042 20.539 1.00 37.62 195 PHE A C 1
ATOM 1530 O O . PHE A 1 195 ? -64.191 -24.080 20.883 1.00 37.62 195 PHE A O 1
ATOM 1537 N N . ASP A 1 196 ? -64.508 -25.949 19.636 1.00 42.12 196 ASP A N 1
ATOM 1538 C CA . ASP A 1 196 ? -63.481 -25.794 18.606 1.00 42.12 196 ASP A CA 1
ATOM 1539 C C . ASP A 1 196 ? -63.840 -24.641 17.657 1.00 42.12 196 ASP A C 1
ATOM 1541 O O . ASP A 1 196 ? -65.011 -24.493 17.317 1.00 42.12 196 ASP A O 1
ATOM 1545 N N . GLU A 1 197 ? -62.841 -23.911 17.150 1.00 42.00 197 GLU A N 1
ATOM 1546 C CA . GLU A 1 197 ? -62.757 -23.634 15.708 1.00 42.00 197 GLU A CA 1
ATOM 1547 C C . GLU A 1 197 ? -61.361 -23.130 15.306 1.00 42.00 197 GLU A C 1
ATOM 1549 O O . GLU A 1 197 ? -60.907 -22.050 15.692 1.00 42.00 197 GLU A O 1
ATOM 1554 N N . ASP A 1 198 ? -60.695 -23.965 14.509 1.00 45.31 198 ASP A N 1
ATOM 1555 C CA . ASP A 1 198 ? -59.573 -23.646 13.634 1.00 45.31 198 ASP A CA 1
ATOM 1556 C C . ASP A 1 198 ? -59.944 -22.550 12.625 1.00 45.31 198 ASP A C 1
ATOM 1558 O O . ASP A 1 198 ? -60.882 -22.748 11.859 1.00 45.31 198 ASP A O 1
ATOM 1562 N N . ILE A 1 199 ? -59.151 -21.477 12.518 1.00 45.19 199 ILE A N 1
ATOM 1563 C CA . ILE A 1 199 ? -58.976 -20.670 11.289 1.00 45.19 199 ILE A CA 1
ATOM 1564 C C . ILE A 1 199 ? -57.535 -20.114 11.345 1.00 45.19 199 ILE A C 1
ATOM 1566 O O . ILE A 1 199 ? -57.245 -19.256 12.175 1.00 45.19 199 ILE A O 1
ATOM 1570 N N . ALA A 1 200 ? -56.562 -20.817 10.753 1.00 46.09 200 ALA A N 1
ATOM 1571 C CA . ALA A 1 200 ? -56.019 -20.642 9.391 1.00 46.09 200 ALA A CA 1
ATOM 1572 C C . ALA A 1 200 ? -55.037 -19.464 9.244 1.00 46.09 200 ALA A C 1
ATOM 1574 O O . ALA A 1 200 ? -55.434 -18.305 9.491 1.00 46.09 200 ALA A O 1
#